Protein AF-A0A0N5BTP4-F1 (afdb_monomer_lite)

InterPro domains:
  IPR001750 NADH:quinone oxidoreductase/Mrp antiporter, transmembrane domain [PF00361] (1-131)
  IPR003918 NADH:ubiquinone oxidoreductase [PR01437] (40-59)
  IPR003918 NADH:ubiquinone oxidoreductase [PR01437] (92-118)
  IPR003918 NADH:ubiquinone oxidoreductase [PTHR43507] (2-160)

Organism: Strongyloides papillosus (NCBI:txid174720)

Secondary structure (DSSP, 8-state):
-HHHHHHHHT--BHHHHHHHHHHHHHHHHHHHHTT-SHHHHHHHHHHHHHHHHHHHHHHHHHHHHHHHHSS-BGGGHHHHHTT-HHHHHHHHHHHHHHTT-TT-HHHHHHHHHHHHHHHHHHHHHHHHHHHHHHHHHHHHHHHHHHHHHHHHHHHTT-------STHHHHHHHHHHHHHHT------TTS-HHHHHHHHHHHHHHHHH-

pLDDT: mean 79.5, std 9.25, range [56.81, 93.75]

Sequence (209 aa):
MVLAAFSAIFQRDVKAIAAYSSITHMSFVLCTLLFISMSGKTASVLIIVAHGYTSTLMFYLIGEFYRVARTRMVYYFNRFINSSLFFSIAFAVCILTNCGTPPRLGFIAEFITFRNIEIIRLLLFIIICLLLIIFFIIQAIAFSTLYERHLLGGAQGRIGPTKVTFIAALQAVLDGVKLLKKEQIIPVHASPLLFLLVPGLRFGVIYLE

Foldseek 3Di:
DVVLVVVLVVDFFQVSVLVSLLVVLVVLLVLLVVLVDPLSVVLSVLSVVLCVVLSVLSVVLLVVVCVQQVDRGPVSVVSQVVPDVVSVVSNVVSVCSSVLDPPGSNVVSSVSSVVSVVVVVVVVVVVVVVVVVVVVVLVVVLVVVLVLVCLVCVVVVHDDDPDPDPCVVVVSVVVVVVVVVDDDDDDPPDDPVCVVVVVVVVSVVSVVD

Radius of gyration: 34.39 Å; chains: 1; bounding box: 56×34×101 Å

Structure (mmCIF, N/CA/C/O backbone):
data_AF-A0A0N5BTP4-F1
#
_entry.id   AF-A0A0N5BTP4-F1
#
loop_
_atom_site.group_PDB
_atom_site.id
_atom_site.type_symbol
_atom_site.label_atom_id
_atom_site.label_alt_id
_atom_site.label_comp_id
_atom_site.label_asym_id
_atom_site.label_entity_id
_atom_site.label_seq_id
_atom_site.pdbx_PDB_ins_code
_atom_site.Cartn_x
_atom_site.Cartn_y
_atom_site.Cartn_z
_atom_site.occupancy
_atom_site.B_iso_or_equiv
_atom_site.auth_seq_id
_atom_site.auth_comp_id
_atom_site.auth_asym_id
_atom_site.auth_atom_id
_atom_site.pdbx_PDB_model_num
ATOM 1 N N . MET A 1 1 ? 1.879 3.937 -0.214 1.00 79.94 1 MET A N 1
ATOM 2 C CA . MET A 1 1 ? 1.221 3.327 -1.385 1.00 79.94 1 MET A CA 1
ATOM 3 C C . MET A 1 1 ? 0.358 4.323 -2.149 1.00 79.94 1 MET A C 1
ATOM 5 O O . MET A 1 1 ? 0.776 4.759 -3.209 1.00 79.94 1 MET A O 1
ATOM 9 N N . VAL A 1 2 ? -0.791 4.732 -1.598 1.00 81.69 2 VAL A N 1
ATOM 10 C CA . VAL A 1 2 ? -1.809 5.530 -2.310 1.00 81.69 2 VAL A CA 1
ATOM 11 C C . VAL A 1 2 ? -1.254 6.846 -2.866 1.00 81.69 2 VAL A C 1
ATOM 13 O O . VAL A 1 2 ? -1.388 7.105 -4.056 1.00 81.69 2 VAL A O 1
ATOM 16 N N . LEU A 1 3 ? -0.540 7.628 -2.051 1.00 87.00 3 LEU A N 1
ATOM 17 C CA . LEU A 1 3 ? 0.057 8.893 -2.499 1.00 87.00 3 LEU A CA 1
ATOM 18 C C . LEU A 1 3 ? 1.043 8.707 -3.664 1.00 87.00 3 LEU A C 1
ATOM 20 O O . LEU A 1 3 ? 1.001 9.471 -4.618 1.00 87.00 3 LEU A O 1
ATOM 24 N N . ALA A 1 4 ? 1.892 7.675 -3.601 1.00 81.25 4 ALA A N 1
ATOM 25 C CA . ALA A 1 4 ? 2.871 7.380 -4.648 1.00 81.25 4 ALA A CA 1
ATOM 26 C C . ALA A 1 4 ? 2.202 6.939 -5.961 1.00 81.25 4 ALA A C 1
ATOM 28 O O . ALA A 1 4 ? 2.665 7.301 -7.039 1.00 81.25 4 ALA A O 1
ATOM 29 N N . ALA A 1 5 ? 1.095 6.192 -5.873 1.00 81.81 5 ALA A N 1
ATOM 30 C CA . ALA A 1 5 ? 0.298 5.820 -7.037 1.00 81.81 5 ALA A CA 1
ATOM 31 C C . ALA A 1 5 ? -0.368 7.050 -7.677 1.00 81.81 5 ALA A C 1
ATOM 33 O O . ALA A 1 5 ? -0.298 7.220 -8.891 1.00 81.81 5 ALA A O 1
ATOM 34 N N . PHE A 1 6 ? -0.940 7.952 -6.870 1.00 86.88 6 PHE A N 1
ATOM 35 C CA . PHE A 1 6 ? -1.517 9.201 -7.374 1.00 86.88 6 PHE A CA 1
ATOM 36 C C . PHE A 1 6 ? -0.463 10.132 -7.980 1.00 86.88 6 PHE A C 1
ATOM 38 O O . PHE A 1 6 ? -0.683 10.678 -9.058 1.00 86.88 6 PHE A O 1
ATOM 45 N N . SER A 1 7 ? 0.699 10.294 -7.342 1.00 85.50 7 SER A N 1
ATOM 46 C CA . SER A 1 7 ? 1.771 11.137 -7.880 1.00 85.50 7 SER A CA 1
ATOM 47 C C . SER A 1 7 ? 2.351 10.587 -9.185 1.00 85.50 7 SER A C 1
ATOM 49 O O . SER A 1 7 ? 2.763 11.372 -10.036 1.00 85.50 7 SER A O 1
ATOM 51 N N . ALA A 1 8 ? 2.336 9.263 -9.390 1.00 84.69 8 ALA A N 1
ATOM 52 C CA . ALA A 1 8 ? 2.791 8.645 -10.636 1.00 84.69 8 ALA A CA 1
ATOM 53 C C . ALA A 1 8 ? 1.963 9.082 -11.858 1.00 84.69 8 ALA A C 1
ATOM 55 O O . ALA A 1 8 ? 2.521 9.218 -12.943 1.00 84.69 8 ALA A O 1
ATOM 56 N N . ILE A 1 9 ? 0.661 9.345 -11.684 1.00 87.25 9 ILE A N 1
ATOM 57 C CA . ILE A 1 9 ? -0.248 9.769 -12.766 1.00 87.25 9 ILE A CA 1
ATOM 58 C C . ILE A 1 9 ? 0.143 11.148 -13.309 1.00 87.25 9 ILE A C 1
ATOM 60 O O . ILE A 1 9 ? 0.061 11.397 -14.510 1.00 87.25 9 ILE A O 1
ATOM 64 N N . PHE A 1 10 ? 0.590 12.050 -12.434 1.00 91.69 10 PHE A N 1
ATOM 65 C CA . PHE A 1 10 ? 0.952 13.417 -12.814 1.00 91.69 10 PHE A CA 1
ATOM 66 C C . PHE A 1 10 ? 2.378 13.541 -13.361 1.00 91.69 10 PHE A C 1
ATOM 68 O O . PHE A 1 10 ? 2.775 14.614 -13.828 1.00 91.69 10 PHE A O 1
ATOM 75 N N . GLN A 1 11 ? 3.159 12.463 -13.316 1.00 90.44 11 GLN A N 1
ATOM 76 C CA . GLN A 1 11 ? 4.552 12.496 -13.717 1.00 90.44 11 GLN A CA 1
ATOM 77 C C . GLN A 1 11 ? 4.696 12.444 -15.243 1.00 90.44 11 GLN A C 1
ATOM 79 O O . GLN A 1 11 ? 4.108 11.608 -15.921 1.00 90.44 11 GLN A O 1
ATOM 84 N N . ARG A 1 12 ? 5.525 13.338 -15.795 1.00 91.44 12 ARG A N 1
ATOM 85 C CA . ARG A 1 12 ? 5.768 13.449 -17.249 1.00 91.44 12 ARG A CA 1
ATOM 86 C C . ARG A 1 12 ? 7.040 12.739 -17.715 1.00 91.44 12 ARG A C 1
ATOM 88 O O . ARG A 1 12 ? 7.194 12.478 -18.907 1.00 91.44 12 ARG A O 1
ATOM 95 N N . ASP A 1 13 ? 7.937 12.423 -16.782 1.00 91.62 13 ASP A N 1
ATOM 96 C CA . ASP A 1 13 ? 9.199 11.727 -17.043 1.00 91.62 13 ASP A CA 1
ATOM 97 C C . ASP A 1 13 ? 9.076 10.216 -16.822 1.00 91.62 13 ASP A C 1
ATOM 99 O O . ASP A 1 13 ? 8.729 9.769 -15.727 1.00 91.62 13 ASP A O 1
ATOM 103 N N . VAL A 1 14 ? 9.488 9.416 -17.811 1.00 89.12 14 VAL A N 1
ATOM 104 C CA . VAL A 1 14 ? 9.393 7.943 -17.769 1.00 89.12 14 VAL A CA 1
ATOM 105 C C . VAL A 1 14 ? 10.207 7.347 -16.607 1.00 89.12 14 VAL A C 1
ATOM 107 O O . VAL A 1 14 ? 9.735 6.456 -15.903 1.00 89.12 14 VAL A O 1
ATOM 110 N N . LYS A 1 15 ? 11.414 7.872 -16.338 1.00 90.81 15 LYS A N 1
ATOM 111 C CA . LYS A 1 15 ? 12.259 7.411 -15.216 1.00 90.81 15 LYS A CA 1
ATOM 112 C C . LYS A 1 15 ? 11.593 7.651 -13.859 1.00 90.81 15 LYS A C 1
ATOM 114 O O . LYS A 1 15 ? 11.720 6.830 -12.954 1.00 90.81 15 LYS A O 1
ATOM 119 N N . ALA A 1 16 ? 10.906 8.780 -13.715 1.00 89.75 16 ALA A N 1
ATOM 120 C CA . ALA A 1 16 ? 10.243 9.127 -12.470 1.00 89.75 16 ALA A CA 1
ATOM 121 C C . ALA A 1 16 ? 8.955 8.312 -12.280 1.00 89.75 16 ALA A C 1
ATOM 123 O O . ALA A 1 16 ? 8.724 7.838 -11.174 1.00 89.75 16 ALA A O 1
ATOM 124 N N . ILE A 1 17 ? 8.183 8.040 -13.343 1.00 88.69 17 ILE A N 1
ATOM 125 C CA . ILE A 1 17 ? 7.050 7.095 -13.287 1.00 88.69 17 ILE A CA 1
ATOM 126 C C . ILE A 1 17 ? 7.520 5.727 -12.770 1.00 88.69 17 ILE A C 1
ATOM 128 O O . ILE A 1 17 ? 6.925 5.173 -11.845 1.00 88.69 17 ILE A O 1
ATOM 132 N N . ALA A 1 18 ? 8.634 5.213 -13.303 1.00 87.88 18 ALA A N 1
ATOM 133 C CA . ALA A 1 18 ? 9.217 3.955 -12.840 1.00 87.88 18 ALA A CA 1
ATOM 134 C C . ALA A 1 18 ? 9.631 4.005 -11.356 1.00 87.88 18 ALA A C 1
ATOM 136 O O . ALA A 1 18 ? 9.350 3.063 -10.614 1.00 87.88 18 ALA A O 1
ATOM 137 N N . ALA A 1 19 ? 10.217 5.113 -10.893 1.00 88.44 19 ALA A N 1
ATOM 138 C CA . ALA A 1 19 ? 10.583 5.302 -9.488 1.00 88.44 19 ALA A CA 1
ATOM 139 C C . ALA A 1 19 ? 9.364 5.392 -8.548 1.00 88.44 19 ALA A C 1
ATOM 141 O O . ALA A 1 19 ? 9.371 4.819 -7.462 1.00 88.44 19 ALA A O 1
ATOM 142 N N . TYR A 1 20 ? 8.279 6.056 -8.953 1.00 90.06 20 TYR A N 1
ATOM 143 C CA . TYR A 1 20 ? 7.050 6.056 -8.156 1.00 90.06 20 TYR A CA 1
ATOM 144 C C . TYR A 1 20 ? 6.411 4.665 -8.097 1.00 90.06 20 TYR A C 1
ATOM 146 O O . TYR A 1 20 ? 5.940 4.254 -7.036 1.00 90.06 20 TYR A O 1
ATOM 154 N N . SER A 1 21 ? 6.479 3.895 -9.188 1.00 87.19 21 SER A N 1
ATOM 155 C CA . SER A 1 21 ? 6.012 2.505 -9.190 1.00 87.19 21 SER A CA 1
ATOM 156 C C . SER A 1 21 ? 6.818 1.616 -8.228 1.00 87.19 21 SER A C 1
ATOM 158 O O . SER A 1 21 ? 6.228 0.825 -7.492 1.00 87.19 21 SER A O 1
ATOM 160 N N . SER A 1 22 ? 8.140 1.798 -8.106 1.00 90.56 22 SER A N 1
ATOM 161 C CA . SER A 1 22 ? 8.937 1.032 -7.135 1.00 90.56 22 SER A CA 1
ATOM 162 C C . SER A 1 22 ? 8.602 1.385 -5.688 1.00 90.56 22 SER A C 1
ATOM 164 O O . SER A 1 22 ? 8.508 0.486 -4.851 1.00 90.56 22 SER A O 1
ATOM 166 N N . ILE A 1 23 ? 8.303 2.657 -5.396 1.00 91.44 23 ILE A N 1
ATOM 167 C CA . ILE A 1 23 ? 7.809 3.073 -4.075 1.00 91.44 23 ILE A CA 1
ATOM 168 C C . ILE A 1 23 ? 6.499 2.344 -3.733 1.00 91.44 23 ILE A C 1
ATOM 170 O O . ILE A 1 23 ? 6.315 1.920 -2.588 1.00 91.44 23 ILE A O 1
ATOM 174 N N . THR A 1 24 ? 5.596 2.143 -4.702 1.00 88.62 24 THR A N 1
ATOM 175 C CA . THR A 1 24 ? 4.350 1.398 -4.450 1.00 88.62 24 THR A CA 1
ATOM 176 C C . THR A 1 24 ? 4.611 -0.068 -4.094 1.00 88.62 24 THR A C 1
ATOM 178 O O . THR A 1 24 ? 4.114 -0.520 -3.059 1.00 88.62 24 THR A O 1
ATOM 181 N N . HIS A 1 25 ? 5.464 -0.781 -4.836 1.00 87.69 25 HIS A N 1
ATOM 182 C CA . HIS A 1 25 ? 5.792 -2.180 -4.534 1.00 87.69 25 HIS A CA 1
ATOM 183 C C . HIS A 1 25 ? 6.564 -2.344 -3.219 1.00 87.69 25 HIS A C 1
ATOM 185 O O . HIS A 1 25 ? 6.251 -3.239 -2.438 1.00 87.69 25 HIS A O 1
ATOM 191 N N . MET A 1 26 ? 7.512 -1.457 -2.902 1.00 90.69 26 MET A N 1
ATOM 192 C CA . MET A 1 26 ? 8.194 -1.488 -1.600 1.00 90.69 26 MET A CA 1
ATOM 193 C C . MET A 1 26 ? 7.237 -1.173 -0.444 1.00 90.69 26 MET A C 1
ATOM 195 O O . MET A 1 26 ? 7.359 -1.744 0.639 1.00 90.69 26 MET A O 1
ATOM 199 N N . SER A 1 27 ? 6.225 -0.329 -0.665 1.00 88.62 27 SER A N 1
ATOM 200 C CA . SER A 1 27 ? 5.186 -0.113 0.346 1.00 88.62 27 SER A CA 1
ATOM 201 C C . SER A 1 27 ? 4.292 -1.342 0.562 1.00 88.62 27 SER A C 1
ATOM 203 O O . SER A 1 27 ? 3.877 -1.585 1.695 1.00 88.62 27 SER A O 1
ATOM 205 N N . PHE A 1 28 ? 4.067 -2.163 -0.472 1.00 86.69 28 PHE A N 1
ATOM 206 C CA . PHE A 1 28 ? 3.436 -3.480 -0.325 1.00 86.69 28 PHE A CA 1
ATOM 207 C C . PHE A 1 28 ? 4.306 -4.441 0.498 1.00 86.69 28 PHE A C 1
ATOM 209 O O . PHE A 1 28 ? 3.785 -5.094 1.399 1.00 86.69 28 PHE A O 1
ATOM 216 N N . VAL A 1 29 ? 5.627 -4.472 0.276 1.00 91.00 29 VAL A N 1
ATOM 217 C CA . VAL A 1 29 ? 6.569 -5.254 1.104 1.00 91.00 29 VAL A CA 1
ATOM 218 C C . VAL A 1 29 ? 6.448 -4.866 2.580 1.00 91.00 29 VAL A C 1
ATOM 220 O O . VAL A 1 29 ? 6.285 -5.735 3.438 1.00 91.00 29 VAL A O 1
ATOM 223 N N . LEU A 1 30 ? 6.455 -3.566 2.888 1.00 89.00 30 LEU A N 1
ATOM 224 C CA . LEU A 1 30 ? 6.294 -3.098 4.265 1.00 89.00 30 LEU A CA 1
ATOM 225 C C . LEU A 1 30 ? 4.960 -3.566 4.862 1.00 89.00 30 LEU A C 1
ATOM 227 O O . LEU A 1 30 ? 4.945 -4.102 5.966 1.00 89.00 30 LEU A O 1
ATOM 231 N N . CYS A 1 31 ? 3.860 -3.431 4.114 1.00 83.88 31 CYS A N 1
ATOM 232 C CA . CYS A 1 31 ? 2.548 -3.914 4.542 1.00 83.88 31 CYS A CA 1
ATOM 233 C C . CYS A 1 31 ? 2.580 -5.417 4.862 1.00 83.88 31 CYS A C 1
ATOM 235 O O . CYS A 1 31 ? 2.077 -5.830 5.902 1.00 83.88 31 CYS A O 1
ATOM 237 N N . THR A 1 32 ? 3.245 -6.232 4.036 1.00 85.25 32 THR A N 1
ATOM 238 C CA . THR A 1 32 ? 3.331 -7.683 4.267 1.00 85.25 32 THR A CA 1
ATOM 239 C C . THR A 1 32 ? 4.104 -8.094 5.508 1.00 85.25 32 THR A C 1
ATOM 241 O O . THR A 1 32 ? 3.725 -9.053 6.181 1.00 85.25 32 THR A O 1
ATOM 244 N N . LEU A 1 33 ? 5.182 -7.375 5.819 1.00 85.31 33 LEU A N 1
ATOM 245 C CA . LEU A 1 33 ? 6.012 -7.660 6.985 1.00 85.31 33 LEU A CA 1
ATOM 246 C C . LEU A 1 33 ? 5.266 -7.383 8.298 1.00 85.31 33 LEU A C 1
ATOM 248 O O . LEU A 1 33 ? 5.522 -8.066 9.290 1.00 85.31 33 LEU A O 1
ATOM 252 N N . LEU A 1 34 ? 4.298 -6.459 8.293 1.00 83.50 34 LEU A N 1
ATOM 253 C CA . LEU A 1 34 ? 3.481 -6.138 9.467 1.00 83.50 34 LEU A CA 1
ATOM 254 C C . LEU A 1 34 ? 2.544 -7.278 9.900 1.00 83.50 34 LEU A C 1
ATOM 256 O O . LEU A 1 34 ? 2.146 -7.306 11.059 1.00 83.50 34 LEU A O 1
ATOM 260 N N . PHE A 1 35 ? 2.209 -8.240 9.029 1.00 72.81 35 PHE A N 1
ATOM 261 C CA . PHE A 1 35 ? 1.294 -9.337 9.388 1.00 72.81 35 PHE A CA 1
ATOM 262 C C . PHE A 1 35 ? 1.904 -10.380 10.342 1.00 72.81 35 PHE A C 1
ATOM 264 O O . PHE A 1 35 ? 1.164 -11.224 10.838 1.00 72.81 35 PHE A O 1
ATOM 271 N N . ILE A 1 36 ? 3.227 -10.362 10.583 1.00 74.06 36 ILE A N 1
ATOM 272 C CA . ILE A 1 36 ? 3.979 -11.280 11.479 1.00 74.06 36 ILE A CA 1
ATOM 273 C C . ILE A 1 36 ? 3.632 -12.777 11.254 1.00 74.06 36 ILE A C 1
ATOM 275 O O . ILE A 1 36 ? 3.894 -13.644 12.080 1.00 74.06 36 ILE A O 1
ATOM 279 N N . SER A 1 37 ? 3.089 -13.137 10.092 1.00 82.19 37 SER A N 1
ATOM 280 C CA . SER A 1 37 ? 2.707 -14.504 9.741 1.00 82.19 37 SER A CA 1
ATOM 281 C C . SER A 1 37 ? 3.729 -15.123 8.788 1.00 82.19 37 SER A C 1
ATOM 283 O O . SER A 1 37 ? 4.402 -14.423 8.025 1.00 82.19 37 SER A O 1
ATOM 285 N N . MET A 1 38 ? 3.846 -16.456 8.792 1.00 85.44 38 MET A N 1
ATOM 286 C CA . MET A 1 38 ? 4.710 -17.158 7.830 1.00 85.44 38 MET A CA 1
ATOM 287 C C . MET A 1 38 ? 4.261 -16.905 6.380 1.00 85.44 38 MET A C 1
ATOM 289 O O . MET A 1 38 ? 5.093 -16.739 5.487 1.00 85.44 38 MET A O 1
ATOM 293 N N . SER A 1 39 ? 2.949 -16.779 6.147 1.00 87.31 39 SER A N 1
ATOM 294 C CA . SER A 1 39 ? 2.387 -16.376 4.852 1.00 87.31 39 SER A CA 1
ATOM 295 C C . SER A 1 39 ? 2.770 -14.939 4.470 1.00 87.31 39 SER A C 1
ATOM 297 O O . SER A 1 39 ? 3.098 -14.674 3.319 1.00 87.31 39 SER A O 1
ATOM 299 N N . GLY A 1 40 ? 2.774 -13.999 5.419 1.00 88.31 40 GLY A N 1
ATOM 300 C CA . GLY A 1 40 ? 3.194 -12.616 5.177 1.00 88.31 40 GLY A CA 1
ATOM 301 C C . GLY A 1 40 ? 4.681 -12.507 4.836 1.00 88.31 40 GLY A C 1
ATOM 302 O O . GLY A 1 40 ? 5.051 -11.828 3.880 1.00 88.31 40 GLY A O 1
ATOM 303 N N . LYS A 1 41 ? 5.540 -13.242 5.556 1.00 88.94 41 LYS A N 1
ATOM 304 C CA . LYS A 1 41 ? 6.990 -13.281 5.290 1.00 88.94 41 LYS A CA 1
ATOM 305 C C . LYS A 1 41 ? 7.314 -13.887 3.922 1.00 88.94 41 LYS A C 1
ATOM 307 O O . LYS A 1 41 ? 8.147 -13.343 3.204 1.00 88.94 41 LYS A O 1
ATOM 312 N N . THR A 1 42 ? 6.639 -14.970 3.535 1.00 90.88 42 THR A N 1
ATOM 313 C CA . THR A 1 42 ? 6.815 -15.574 2.200 1.00 90.88 42 THR A CA 1
ATOM 314 C C . THR A 1 42 ? 6.345 -14.639 1.083 1.00 90.88 42 THR A C 1
ATOM 316 O O . THR A 1 42 ? 7.054 -14.487 0.089 1.00 90.88 42 THR A O 1
ATOM 319 N N . ALA A 1 43 ? 5.225 -13.931 1.269 1.00 91.38 43 ALA A N 1
ATOM 320 C CA . ALA A 1 43 ? 4.773 -12.903 0.329 1.00 91.38 43 ALA A CA 1
ATOM 321 C C . ALA A 1 43 ? 5.779 -11.746 0.195 1.00 91.38 43 ALA A C 1
ATOM 323 O O . ALA A 1 43 ? 6.098 -11.343 -0.919 1.00 91.38 43 ALA A O 1
ATOM 324 N N . SER A 1 44 ? 6.338 -11.260 1.307 1.00 92.44 44 SER A N 1
ATOM 325 C CA . SER A 1 44 ? 7.369 -10.212 1.306 1.00 92.44 44 SER A CA 1
ATOM 326 C C . SER A 1 44 ? 8.579 -10.592 0.445 1.00 92.44 44 SER A C 1
ATOM 328 O O . SER A 1 44 ? 8.970 -9.843 -0.453 1.00 92.44 44 SER A O 1
ATOM 330 N N . VAL A 1 45 ? 9.121 -11.799 0.650 1.00 92.81 45 VAL A N 1
ATOM 331 C CA . VAL A 1 45 ? 10.261 -12.307 -0.130 1.00 92.81 45 VAL A CA 1
ATOM 332 C C . VAL A 1 45 ? 9.910 -12.407 -1.616 1.00 92.81 45 VAL A C 1
ATOM 334 O O . VAL A 1 45 ? 10.686 -11.956 -2.458 1.00 92.81 45 VAL A O 1
ATOM 337 N N . LEU A 1 46 ? 8.726 -12.928 -1.951 1.00 92.50 46 LEU A N 1
ATOM 338 C CA . LEU A 1 46 ? 8.268 -13.022 -3.339 1.00 92.50 46 LEU A CA 1
ATOM 339 C C . LEU A 1 46 ? 8.154 -11.643 -4.012 1.00 92.50 46 LEU A C 1
ATOM 341 O O . LEU A 1 46 ? 8.573 -11.506 -5.161 1.00 92.50 46 LEU A O 1
ATOM 345 N N . ILE A 1 47 ? 7.649 -10.615 -3.316 1.00 91.75 47 ILE A N 1
ATOM 346 C CA . ILE A 1 47 ? 7.553 -9.247 -3.862 1.00 91.75 47 ILE A CA 1
ATOM 347 C C . ILE A 1 47 ? 8.945 -8.655 -4.089 1.00 91.75 47 ILE A C 1
ATOM 349 O O . ILE A 1 47 ? 9.170 -8.063 -5.142 1.00 91.75 47 ILE A O 1
ATOM 353 N N . ILE A 1 48 ? 9.885 -8.824 -3.151 1.00 93.75 48 ILE A N 1
ATOM 354 C CA . ILE A 1 48 ? 11.257 -8.304 -3.285 1.00 93.75 48 ILE A CA 1
ATOM 355 C C . ILE A 1 48 ? 11.949 -8.926 -4.501 1.00 93.75 48 ILE A C 1
ATOM 357 O O . ILE A 1 48 ? 12.482 -8.202 -5.342 1.00 93.75 48 ILE A O 1
ATOM 361 N N . VAL A 1 49 ? 11.894 -10.255 -4.630 1.00 93.31 49 VAL A N 1
ATOM 362 C CA . VAL A 1 49 ? 12.501 -10.975 -5.759 1.00 93.31 49 VAL A CA 1
ATOM 363 C C . VAL A 1 49 ? 11.845 -10.553 -7.073 1.00 93.31 49 VAL A C 1
ATOM 365 O O . VAL A 1 49 ? 12.531 -10.154 -8.014 1.00 93.31 49 VAL A O 1
ATOM 368 N N . ALA A 1 50 ? 10.511 -10.567 -7.135 1.00 90.94 50 ALA A N 1
ATOM 369 C CA . ALA A 1 50 ? 9.780 -10.199 -8.340 1.00 90.94 50 ALA A CA 1
ATOM 370 C C . ALA A 1 50 ? 10.034 -8.738 -8.749 1.00 90.94 50 ALA A C 1
ATOM 372 O O . ALA A 1 50 ? 10.161 -8.448 -9.938 1.00 90.94 50 ALA A O 1
ATOM 373 N N . HIS A 1 51 ? 10.117 -7.817 -7.786 1.00 91.75 51 HIS A N 1
ATOM 374 C CA . HIS A 1 51 ? 10.407 -6.410 -8.045 1.00 91.75 51 HIS A CA 1
ATOM 375 C C . HIS A 1 51 ? 11.852 -6.184 -8.500 1.00 91.75 51 HIS A C 1
ATOM 377 O O . HIS A 1 51 ? 12.083 -5.362 -9.386 1.00 91.75 51 HIS A O 1
ATOM 383 N N . GLY A 1 52 ? 12.824 -6.918 -7.952 1.00 92.31 52 GLY A N 1
ATOM 384 C CA . GLY A 1 52 ? 14.223 -6.841 -8.382 1.00 92.31 52 GLY A CA 1
ATOM 385 C C . GLY A 1 52 ? 14.388 -7.142 -9.875 1.00 92.31 52 GLY A C 1
ATOM 386 O O . GLY A 1 52 ? 15.018 -6.371 -10.601 1.00 92.31 52 GLY A O 1
ATOM 387 N N . TYR A 1 53 ? 13.737 -8.198 -10.369 1.00 90.00 53 TYR A N 1
ATOM 388 C CA . TYR A 1 53 ? 13.763 -8.538 -11.796 1.00 90.00 53 TYR A CA 1
ATOM 389 C C . TYR A 1 53 ? 13.014 -7.528 -12.676 1.00 90.00 53 TYR A C 1
ATOM 391 O O . TYR A 1 53 ? 13.515 -7.137 -13.728 1.00 90.00 53 TYR A O 1
ATOM 399 N N . THR A 1 54 ? 11.826 -7.068 -12.273 1.00 89.75 54 THR A N 1
ATOM 400 C CA . THR A 1 54 ? 11.059 -6.129 -13.111 1.00 89.75 54 THR A CA 1
ATOM 401 C C . THR A 1 54 ? 11.645 -4.721 -13.116 1.00 89.75 54 THR A C 1
ATOM 403 O O . THR A 1 54 ? 11.626 -4.062 -14.150 1.00 89.75 54 THR A O 1
ATOM 406 N N . SER A 1 55 ? 12.196 -4.250 -11.994 1.00 90.88 55 SER A N 1
ATOM 407 C CA . SER A 1 55 ? 12.806 -2.915 -11.907 1.00 90.88 55 SER A CA 1
ATOM 408 C C . SER A 1 55 ? 14.084 -2.812 -12.738 1.00 90.88 55 SER A C 1
ATOM 410 O O . SER A 1 55 ? 14.253 -1.837 -13.470 1.00 90.88 55 SER A O 1
ATOM 412 N N . THR A 1 56 ? 14.952 -3.826 -12.693 1.00 92.12 56 THR A N 1
ATOM 413 C CA . THR A 1 56 ? 16.168 -3.874 -13.521 1.00 92.12 56 THR A CA 1
ATOM 414 C C . THR A 1 56 ? 15.834 -3.865 -15.013 1.00 92.12 56 THR A C 1
ATOM 416 O O . THR A 1 56 ? 16.396 -3.058 -15.756 1.00 92.12 56 THR A O 1
ATOM 419 N N . LEU A 1 57 ? 14.854 -4.670 -15.440 1.00 91.12 57 LEU A N 1
ATOM 420 C CA . LEU A 1 57 ? 14.384 -4.687 -16.827 1.00 91.12 57 LEU A CA 1
ATOM 421 C C . LEU A 1 57 ? 13.755 -3.346 -17.250 1.00 91.12 57 LEU A C 1
ATOM 423 O O . LEU A 1 57 ? 14.060 -2.841 -18.330 1.00 91.12 57 LEU A O 1
ATOM 427 N N . MET A 1 58 ? 12.934 -2.733 -16.389 1.00 87.62 58 MET A N 1
ATOM 428 C CA . MET A 1 58 ? 12.342 -1.413 -16.641 1.00 87.62 58 MET A CA 1
ATOM 429 C C . MET A 1 58 ? 13.413 -0.345 -16.855 1.00 87.62 58 MET A C 1
ATOM 431 O O . MET A 1 58 ? 13.360 0.392 -17.837 1.00 87.62 58 MET A O 1
ATOM 435 N N . PHE A 1 59 ? 14.405 -0.248 -15.964 1.00 92.00 59 PHE A N 1
ATOM 436 C CA . PHE A 1 59 ? 15.451 0.769 -16.091 1.00 92.00 59 PHE A CA 1
ATOM 437 C C . PHE A 1 59 ? 16.340 0.550 -17.318 1.00 92.00 59 PHE A C 1
ATOM 439 O O . PHE A 1 59 ? 16.736 1.535 -17.945 1.00 92.00 59 PHE A O 1
ATOM 446 N N . TYR A 1 60 ? 16.596 -0.704 -17.703 1.00 92.56 60 TYR A N 1
ATOM 447 C CA . TYR A 1 60 ? 17.271 -1.022 -18.961 1.00 92.56 60 TYR A CA 1
ATOM 448 C C . TYR A 1 60 ? 16.475 -0.510 -20.173 1.00 92.56 60 TYR A C 1
ATOM 450 O O . TYR A 1 60 ? 17.005 0.235 -20.998 1.00 92.56 60 TYR A O 1
ATOM 458 N N . LEU A 1 61 ? 15.178 -0.822 -20.245 1.00 90.31 61 LEU A N 1
ATOM 459 C CA . LEU A 1 61 ? 14.324 -0.402 -21.358 1.00 90.31 61 LEU A CA 1
ATOM 460 C C . LEU A 1 61 ? 14.110 1.119 -21.414 1.00 90.31 61 LEU A C 1
ATOM 462 O O . LEU A 1 61 ? 14.007 1.689 -22.497 1.00 90.31 61 LEU A O 1
ATOM 466 N N . ILE A 1 62 ? 14.098 1.800 -20.265 1.00 91.31 62 ILE A N 1
ATOM 467 C CA . ILE A 1 62 ? 14.088 3.270 -20.195 1.00 91.31 62 ILE A CA 1
ATOM 468 C C . ILE A 1 62 ? 15.394 3.859 -20.756 1.00 91.31 62 ILE A C 1
ATOM 470 O O . ILE A 1 62 ? 15.379 4.938 -21.353 1.00 91.31 62 ILE A O 1
ATOM 474 N N . GLY A 1 63 ? 16.519 3.157 -20.601 1.00 91.50 63 GLY A N 1
ATOM 475 C CA . GLY A 1 63 ? 17.791 3.508 -21.235 1.00 91.50 63 GLY A CA 1
ATOM 476 C C . GLY A 1 63 ? 17.719 3.430 -22.762 1.00 91.50 63 GLY A C 1
ATOM 477 O O . GLY A 1 63 ? 18.076 4.393 -23.445 1.00 91.50 63 GLY A O 1
ATOM 478 N N . GLU A 1 64 ? 17.176 2.336 -23.299 1.00 88.81 64 GLU A N 1
ATOM 479 C CA . GLU A 1 64 ? 16.952 2.185 -24.745 1.00 88.81 64 GLU A CA 1
ATOM 480 C C . GLU A 1 64 ? 15.948 3.214 -25.287 1.00 88.81 64 GLU A C 1
ATOM 482 O O . GLU A 1 64 ? 16.176 3.810 -26.343 1.00 88.81 64 GLU A O 1
ATOM 487 N N . PHE A 1 65 ? 14.889 3.516 -24.527 1.00 89.25 65 PHE A N 1
ATOM 488 C CA . PHE A 1 65 ? 13.966 4.610 -24.834 1.00 89.25 65 PHE A CA 1
ATOM 489 C C . PHE A 1 65 ? 14.704 5.944 -24.990 1.00 89.25 65 PHE A C 1
ATOM 491 O O . PHE A 1 65 ? 14.517 6.644 -25.986 1.00 89.25 65 PHE A O 1
ATOM 498 N N . TYR A 1 66 ? 15.594 6.280 -24.053 1.00 91.62 66 TYR A N 1
ATOM 499 C CA . TYR A 1 66 ? 16.371 7.516 -24.115 1.00 91.62 66 TYR A CA 1
ATOM 500 C C . TYR A 1 66 ? 17.330 7.553 -25.314 1.00 91.62 66 TYR A C 1
ATOM 502 O O . TYR A 1 66 ? 17.490 8.603 -25.941 1.00 91.62 66 TYR A O 1
ATOM 510 N N . ARG A 1 67 ? 17.934 6.414 -25.681 1.00 90.94 67 ARG A N 1
ATOM 511 C CA . ARG A 1 67 ? 18.819 6.310 -26.852 1.00 90.94 67 ARG A CA 1
ATOM 512 C C . ARG A 1 67 ? 18.081 6.635 -28.155 1.00 90.94 67 ARG A C 1
ATOM 514 O O . ARG A 1 67 ? 18.632 7.347 -28.994 1.00 90.94 67 ARG A O 1
ATOM 521 N N . VAL A 1 68 ? 16.844 6.154 -28.300 1.00 87.94 68 VAL A N 1
ATOM 522 C CA . VAL A 1 68 ? 16.013 6.352 -29.502 1.00 87.94 68 VAL A CA 1
ATOM 523 C C . VAL A 1 68 ? 15.327 7.721 -29.515 1.00 87.94 68 VAL A C 1
ATOM 525 O O . VAL A 1 68 ? 15.389 8.436 -30.515 1.00 87.94 68 VAL A O 1
ATOM 528 N N . ALA A 1 69 ? 14.668 8.108 -28.421 1.00 86.31 69 ALA A N 1
ATOM 529 C CA . ALA A 1 69 ? 13.853 9.321 -28.357 1.00 86.31 69 ALA A CA 1
ATOM 530 C C . ALA A 1 69 ? 14.660 10.592 -28.038 1.00 86.31 69 ALA A C 1
ATOM 532 O O . ALA A 1 69 ? 14.127 11.693 -28.185 1.00 86.31 69 ALA A O 1
ATOM 533 N N . ARG A 1 70 ? 15.913 10.457 -27.566 1.00 90.00 70 ARG A N 1
ATOM 534 C CA . ARG A 1 70 ? 16.789 11.544 -27.066 1.00 90.00 70 ARG A CA 1
ATOM 535 C C . ARG A 1 70 ? 16.163 12.413 -25.966 1.00 90.00 70 ARG A C 1
ATOM 537 O O . ARG A 1 70 ? 16.691 13.465 -25.623 1.00 90.00 70 ARG A O 1
ATOM 544 N N . THR A 1 71 ? 15.046 11.976 -25.394 1.00 89.81 71 THR A N 1
ATOM 545 C CA . THR A 1 71 ? 14.289 12.676 -24.356 1.00 89.81 71 THR A CA 1
ATOM 546 C C . THR A 1 71 ? 13.747 11.661 -23.353 1.00 89.81 71 THR A C 1
ATOM 548 O O . THR A 1 71 ? 13.683 10.467 -23.634 1.00 89.81 71 THR A O 1
ATOM 551 N N . ARG A 1 72 ? 13.392 12.126 -22.150 1.00 87.25 72 ARG A N 1
ATOM 552 C CA . ARG A 1 72 ? 12.818 11.294 -21.073 1.00 87.25 72 ARG A CA 1
ATOM 553 C C . ARG A 1 72 ? 11.304 11.476 -20.915 1.00 87.25 72 ARG A C 1
ATOM 555 O O . ARG A 1 72 ? 10.712 10.870 -20.026 1.00 87.25 72 ARG A O 1
ATOM 562 N N . MET A 1 73 ? 10.702 12.303 -21.768 1.00 89.56 73 MET A N 1
ATOM 563 C CA . MET A 1 73 ? 9.305 12.713 -21.670 1.00 89.56 73 MET A CA 1
ATOM 564 C C . MET A 1 73 ? 8.389 11.672 -22.311 1.00 89.56 73 MET A C 1
ATOM 566 O O . MET A 1 73 ? 8.620 11.255 -23.447 1.00 89.56 73 MET A O 1
ATOM 570 N N . VAL A 1 74 ? 7.307 11.316 -21.617 1.00 85.69 74 VAL A N 1
ATOM 571 C CA . VAL A 1 74 ? 6.311 10.331 -22.082 1.00 85.69 74 VAL A CA 1
ATOM 572 C C . VAL A 1 74 ? 5.658 10.751 -23.407 1.00 85.69 74 VAL A C 1
ATOM 574 O O . VAL A 1 74 ? 5.269 9.902 -24.195 1.00 85.69 74 VAL A O 1
ATOM 577 N N . TYR A 1 75 ? 5.594 12.044 -23.734 1.00 88.19 75 TYR A N 1
ATOM 578 C CA . TYR A 1 75 ? 4.991 12.520 -24.990 1.00 88.19 75 TYR A CA 1
ATOM 579 C C . TYR A 1 75 ? 5.644 11.946 -26.261 1.00 88.19 75 TYR A C 1
ATOM 581 O O . TYR A 1 75 ? 4.982 11.808 -27.285 1.00 88.19 75 TYR A O 1
ATOM 589 N N . TYR A 1 76 ? 6.926 11.568 -26.202 1.00 86.56 76 TYR A N 1
ATOM 590 C CA . TYR A 1 76 ? 7.659 11.014 -27.347 1.00 86.56 76 TYR A CA 1
ATOM 591 C C . TYR A 1 76 ? 7.591 9.481 -27.435 1.00 86.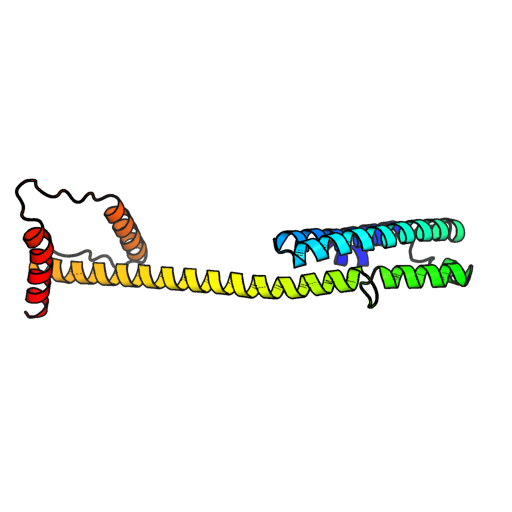56 76 TYR A C 1
ATOM 593 O O . TYR A 1 76 ? 8.355 8.867 -28.182 1.00 86.56 76 TYR A O 1
ATOM 601 N N . PHE A 1 77 ? 6.662 8.851 -26.708 1.00 82.19 77 PHE A N 1
ATOM 602 C CA . PHE A 1 77 ? 6.546 7.395 -26.633 1.00 82.19 77 PHE A CA 1
ATOM 603 C C . PHE A 1 77 ? 6.259 6.724 -27.987 1.00 82.19 77 PHE A C 1
ATOM 605 O O . PHE A 1 77 ? 6.834 5.679 -28.294 1.00 82.19 77 PHE A O 1
ATOM 612 N N . ASN A 1 78 ? 5.485 7.378 -28.861 1.00 78.25 78 ASN A N 1
ATOM 613 C CA . ASN A 1 78 ? 5.185 6.873 -30.209 1.00 78.25 78 ASN A CA 1
ATOM 614 C C . ASN A 1 78 ? 6.443 6.631 -31.056 1.00 78.25 78 ASN A C 1
ATOM 616 O O . ASN A 1 78 ? 6.495 5.693 -31.849 1.00 78.25 78 ASN A O 1
ATOM 620 N N . ARG A 1 79 ? 7.491 7.443 -30.872 1.00 80.06 79 ARG A N 1
ATOM 621 C CA . ARG A 1 79 ? 8.746 7.295 -31.620 1.00 80.06 79 ARG A CA 1
ATOM 622 C C . ARG A 1 79 ? 9.522 6.044 -31.206 1.00 80.06 79 ARG A C 1
ATOM 624 O O . ARG A 1 79 ? 10.227 5.468 -32.026 1.00 80.06 79 ARG A O 1
ATOM 631 N N . PHE A 1 80 ? 9.380 5.621 -29.952 1.00 80.44 80 PHE A N 1
ATOM 632 C CA . PHE A 1 80 ? 9.993 4.400 -29.440 1.00 80.44 80 PHE A CA 1
ATOM 633 C C . PHE A 1 80 ? 9.248 3.152 -29.908 1.00 80.44 80 PHE A C 1
ATOM 635 O O . PHE A 1 80 ? 9.888 2.244 -30.435 1.00 80.44 80 PHE A O 1
ATOM 642 N N . ILE A 1 81 ? 7.913 3.144 -29.814 1.00 81.75 81 ILE A N 1
ATOM 643 C CA . ILE A 1 81 ? 7.071 2.052 -30.332 1.00 81.75 81 ILE A CA 1
ATOM 644 C C . ILE A 1 81 ? 7.374 1.789 -31.817 1.00 81.75 81 ILE A C 1
ATOM 646 O O . ILE A 1 81 ? 7.572 0.646 -32.218 1.00 81.75 81 ILE A O 1
ATOM 650 N N . ASN A 1 82 ? 7.503 2.850 -32.620 1.00 81.75 82 ASN A N 1
ATOM 651 C CA . ASN A 1 82 ? 7.736 2.737 -34.064 1.00 81.75 82 ASN A CA 1
ATOM 652 C C . ASN A 1 82 ? 9.191 2.418 -34.455 1.00 81.75 82 ASN A C 1
ATOM 654 O O . ASN A 1 82 ? 9.468 2.216 -35.634 1.00 81.75 82 ASN A O 1
ATOM 658 N N . SER A 1 83 ? 10.134 2.401 -33.507 1.00 83.50 83 SER A N 1
ATOM 659 C CA . SER A 1 83 ? 11.557 2.187 -33.812 1.00 83.50 83 SER A CA 1
ATOM 660 C C . SER A 1 83 ? 11.895 0.726 -34.101 1.00 83.50 83 SER A C 1
ATOM 662 O O . SER A 1 83 ? 12.678 0.433 -35.001 1.00 83.50 83 SER A O 1
ATOM 664 N N . SER A 1 84 ? 1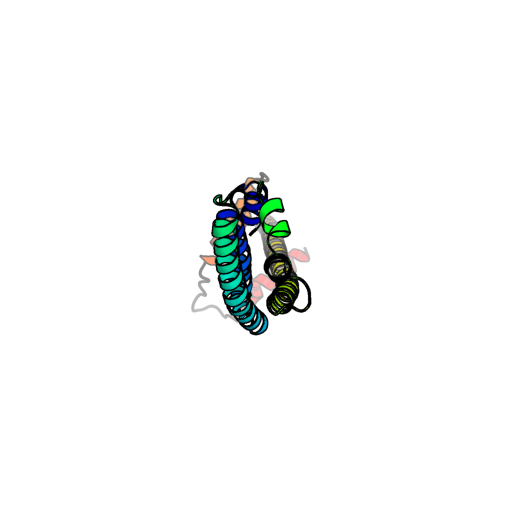1.310 -0.199 -33.341 1.00 84.75 84 SER A N 1
ATOM 665 C CA . SER A 1 84 ? 11.428 -1.633 -33.580 1.00 84.75 84 SER A CA 1
ATOM 666 C C . SER A 1 84 ? 10.330 -2.388 -32.837 1.00 84.75 84 SER A C 1
ATOM 668 O O . SER A 1 84 ? 9.973 -2.053 -31.703 1.00 84.75 84 SER A O 1
ATOM 670 N N . LEU A 1 85 ? 9.849 -3.465 -33.456 1.00 82.56 85 LEU A N 1
ATOM 671 C CA . LEU A 1 85 ? 8.820 -4.321 -32.877 1.00 82.56 85 LEU A CA 1
ATOM 672 C C . LEU A 1 85 ? 9.304 -5.013 -31.590 1.00 82.56 85 LEU A C 1
ATOM 674 O O . LEU A 1 85 ? 8.570 -5.067 -30.606 1.00 82.56 85 LEU A O 1
ATOM 678 N N . PHE A 1 86 ? 10.554 -5.487 -31.567 1.00 87.06 86 PHE A N 1
ATOM 679 C CA . PHE A 1 86 ? 11.117 -6.203 -30.418 1.00 87.06 86 PHE A CA 1
ATOM 680 C C . PHE A 1 86 ? 11.182 -5.339 -29.154 1.00 87.06 86 PHE A C 1
ATOM 682 O O . PHE A 1 86 ? 10.705 -5.770 -28.105 1.00 87.06 86 PHE A O 1
ATOM 689 N N . PHE A 1 87 ? 11.710 -4.111 -29.241 1.00 83.75 87 PHE A N 1
ATOM 690 C CA . PHE A 1 87 ? 11.774 -3.224 -28.074 1.00 83.75 87 PHE A CA 1
ATOM 691 C C . PHE A 1 87 ? 10.382 -2.777 -27.614 1.00 83.75 87 PHE A C 1
ATOM 693 O O . PHE A 1 87 ? 10.147 -2.678 -26.410 1.00 83.75 87 PHE A O 1
ATOM 700 N N . SER A 1 88 ? 9.438 -2.580 -28.542 1.00 80.06 88 SER A N 1
ATOM 701 C CA . SER A 1 88 ? 8.053 -2.246 -28.196 1.00 80.06 88 SER A CA 1
ATOM 702 C C . SER A 1 88 ? 7.355 -3.381 -27.438 1.00 80.06 88 SER A C 1
ATOM 704 O O . SER A 1 88 ? 6.726 -3.135 -26.409 1.00 80.06 88 SER A O 1
ATOM 706 N N . ILE A 1 89 ? 7.485 -4.629 -27.905 1.00 85.62 89 ILE A N 1
ATOM 707 C CA . ILE A 1 89 ? 6.905 -5.798 -27.225 1.00 85.62 89 ILE A CA 1
ATOM 708 C C . ILE A 1 89 ? 7.570 -6.003 -25.862 1.00 85.62 89 ILE A C 1
ATOM 710 O O . ILE A 1 89 ? 6.870 -6.182 -24.868 1.00 85.62 89 ILE A O 1
ATOM 714 N N . ALA A 1 90 ? 8.903 -5.925 -25.787 1.00 87.44 90 ALA A N 1
ATOM 715 C CA . ALA A 1 90 ? 9.628 -6.061 -24.525 1.00 87.44 90 ALA A CA 1
ATOM 716 C C . ALA A 1 90 ? 9.183 -5.010 -23.495 1.00 87.44 90 ALA A C 1
ATOM 718 O O . ALA A 1 90 ? 8.991 -5.335 -22.324 1.00 87.44 90 ALA A O 1
ATOM 719 N N . PHE A 1 91 ? 8.946 -3.770 -23.931 1.00 84.12 91 PHE A N 1
ATOM 720 C CA . PHE A 1 91 ? 8.426 -2.708 -23.074 1.00 84.12 91 PHE A CA 1
ATOM 721 C C . PHE A 1 91 ? 6.982 -2.938 -22.632 1.00 84.12 91 PHE A C 1
ATOM 723 O O . PHE A 1 91 ? 6.677 -2.765 -21.452 1.00 84.12 91 PHE A O 1
ATOM 730 N N . ALA A 1 92 ? 6.109 -3.393 -23.532 1.00 82.44 92 ALA A N 1
ATOM 731 C CA . ALA A 1 92 ? 4.733 -3.742 -23.190 1.00 82.44 92 ALA A CA 1
ATOM 732 C C . ALA A 1 92 ? 4.675 -4.884 -22.160 1.00 82.44 92 ALA A C 1
ATOM 734 O O . ALA A 1 92 ? 3.990 -4.767 -21.144 1.00 82.44 92 ALA A O 1
ATOM 735 N N . VAL A 1 93 ? 5.452 -5.953 -22.371 1.00 85.19 93 VAL A N 1
ATOM 736 C CA . VAL A 1 93 ? 5.579 -7.065 -21.416 1.00 85.19 93 VAL A CA 1
ATOM 737 C C . VAL A 1 93 ? 6.141 -6.566 -20.088 1.00 85.19 93 VAL A C 1
ATOM 739 O O . VAL A 1 93 ? 5.627 -6.930 -19.035 1.00 85.19 93 VAL A O 1
ATOM 742 N N . CYS A 1 94 ? 7.143 -5.688 -20.107 1.00 86.00 94 CYS A N 1
ATOM 743 C CA . CYS A 1 94 ? 7.710 -5.135 -18.885 1.00 86.00 94 CYS A CA 1
ATOM 744 C C . CYS A 1 94 ? 6.667 -4.341 -18.077 1.00 86.00 94 CYS A C 1
ATOM 746 O O . CYS A 1 94 ? 6.529 -4.573 -16.875 1.00 86.00 94 CYS A O 1
ATOM 748 N N . ILE A 1 95 ? 5.854 -3.494 -18.723 1.00 81.50 95 ILE A N 1
ATOM 749 C CA . ILE A 1 95 ? 4.735 -2.799 -18.064 1.00 81.50 95 ILE A CA 1
ATOM 750 C C . ILE A 1 95 ? 3.720 -3.787 -17.491 1.00 81.50 95 ILE A C 1
ATOM 752 O O . ILE A 1 95 ? 3.340 -3.641 -16.330 1.00 81.50 95 ILE A O 1
ATOM 756 N N . LEU A 1 96 ? 3.314 -4.801 -18.259 1.00 82.69 96 LEU A N 1
ATOM 757 C CA . LEU A 1 96 ? 2.376 -5.831 -17.798 1.00 82.69 96 LEU A CA 1
ATOM 758 C C . LEU A 1 96 ? 2.919 -6.552 -16.560 1.00 82.69 96 LEU A C 1
ATOM 760 O O . LEU A 1 96 ? 2.239 -6.648 -15.541 1.00 82.69 96 LEU A O 1
ATOM 764 N N . THR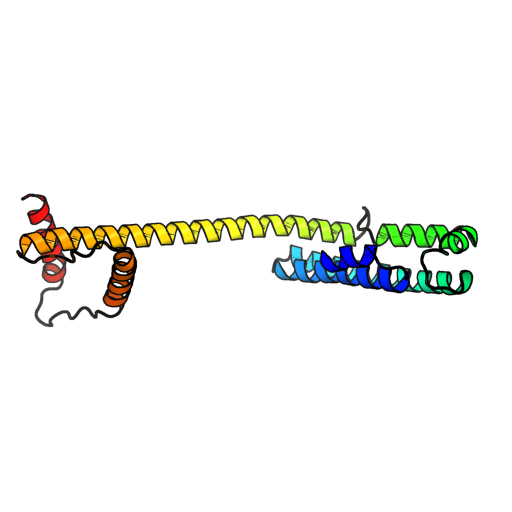 A 1 97 ? 4.193 -6.950 -16.590 1.00 82.19 97 THR A N 1
ATOM 765 C CA . THR A 1 97 ? 4.849 -7.544 -15.421 1.00 82.19 97 THR A CA 1
ATOM 766 C C . THR A 1 97 ? 4.978 -6.559 -14.254 1.00 82.19 97 THR A C 1
ATOM 768 O O . THR A 1 97 ? 4.996 -6.978 -13.108 1.00 82.19 97 THR A O 1
ATOM 771 N N . ASN A 1 98 ? 5.022 -5.248 -14.464 1.00 82.25 98 ASN A N 1
ATOM 772 C CA . ASN A 1 98 ? 4.991 -4.313 -13.339 1.00 82.25 98 ASN A CA 1
ATOM 773 C C . ASN A 1 98 ? 3.570 -4.162 -12.759 1.00 82.25 98 ASN A C 1
ATOM 775 O O . ASN A 1 98 ? 3.407 -3.954 -11.564 1.00 82.25 98 ASN A O 1
ATOM 779 N N . CYS A 1 99 ? 2.529 -4.331 -13.579 1.00 75.19 99 CYS A N 1
ATOM 780 C CA . CYS A 1 99 ? 1.130 -4.053 -13.236 1.00 75.19 99 CYS A CA 1
ATOM 781 C C . CYS A 1 99 ? 0.401 -5.198 -12.497 1.00 75.19 99 CYS A C 1
ATOM 783 O O . CYS A 1 99 ? -0.821 -5.286 -12.539 1.00 75.19 99 CYS A O 1
ATOM 785 N N . GLY A 1 100 ? 1.129 -6.097 -11.826 1.00 70.81 100 GLY A N 1
ATOM 786 C CA . GLY A 1 100 ? 0.513 -7.152 -11.008 1.00 70.81 100 GLY A CA 1
ATOM 787 C C . GLY A 1 100 ? -0.386 -8.119 -11.792 1.00 70.81 100 GLY A C 1
ATOM 788 O O . GLY A 1 100 ? -1.272 -8.731 -11.211 1.00 70.81 100 GLY A O 1
ATOM 789 N N . THR A 1 101 ? -0.201 -8.282 -13.105 1.00 76.12 101 THR A N 1
ATOM 790 C CA . THR A 1 101 ? -1.050 -9.182 -13.899 1.00 76.12 101 THR A CA 1
ATOM 791 C C . THR A 1 101 ? -0.740 -10.661 -13.607 1.00 76.12 101 THR A C 1
ATOM 793 O O . THR A 1 101 ? 0.442 -11.025 -13.501 1.00 76.12 101 THR A O 1
ATOM 796 N N . PRO A 1 102 ? -1.744 -11.560 -13.552 1.00 77.62 102 PRO A N 1
ATOM 797 C CA . PRO A 1 102 ? -1.483 -13.001 -13.621 1.00 77.62 102 PRO A CA 1
ATOM 798 C C . PRO A 1 102 ? -0.808 -13.303 -14.973 1.00 77.62 102 PRO A C 1
ATOM 800 O O . PRO A 1 102 ? -1.251 -12.735 -15.974 1.00 77.62 102 PRO A O 1
ATOM 803 N N . PRO A 1 103 ? 0.264 -14.123 -15.069 1.00 80.19 103 PRO A N 1
ATOM 804 C CA . PRO A 1 103 ? 0.820 -15.116 -14.132 1.00 80.19 103 PRO A CA 1
ATOM 805 C C . PRO A 1 103 ? 2.127 -14.707 -13.394 1.00 80.19 103 PRO A C 1
ATOM 807 O O . PRO A 1 103 ? 3.024 -15.529 -13.203 1.00 80.19 103 PRO A O 1
ATOM 810 N N . ARG A 1 104 ? 2.307 -13.444 -12.983 1.00 80.94 104 ARG A N 1
ATOM 811 C CA . ARG A 1 104 ? 3.567 -13.006 -12.342 1.00 80.94 104 ARG A CA 1
ATOM 812 C C . ARG A 1 104 ? 3.722 -13.465 -10.882 1.00 80.94 104 ARG A C 1
ATOM 814 O O . ARG A 1 104 ? 2.773 -13.427 -10.108 1.00 80.94 104 ARG A O 1
ATOM 821 N N . LEU A 1 105 ? 4.964 -13.712 -10.449 1.00 84.00 105 LEU A N 1
ATOM 822 C CA . LEU A 1 105 ? 5.333 -13.914 -9.033 1.00 84.00 105 LEU A CA 1
ATOM 823 C C . LEU A 1 105 ? 4.813 -12.815 -8.088 1.00 84.00 105 LEU A C 1
ATOM 825 O O . LEU A 1 105 ? 4.318 -13.116 -7.005 1.00 84.00 105 LEU A O 1
ATOM 829 N N . GLY A 1 106 ? 4.886 -11.544 -8.498 1.00 84.19 106 GLY A N 1
ATOM 830 C CA . GLY A 1 106 ? 4.384 -10.439 -7.680 1.00 84.19 106 GLY A CA 1
ATOM 831 C C . GLY A 1 106 ? 2.867 -10.461 -7.485 1.00 84.19 106 GLY A C 1
ATOM 832 O O . GLY A 1 106 ? 2.413 -10.092 -6.412 1.00 84.19 106 GLY A O 1
ATOM 833 N N 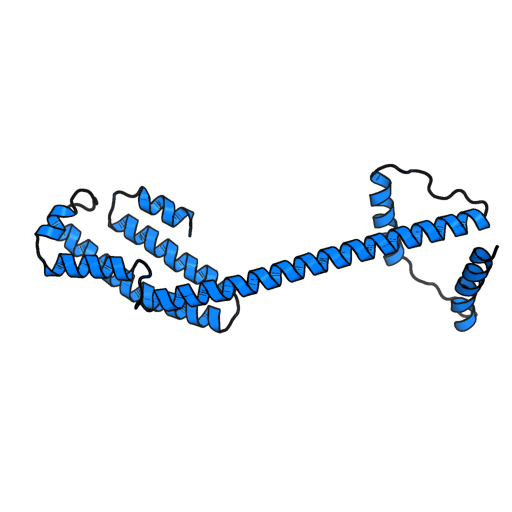. PHE A 1 107 ? 2.102 -10.971 -8.457 1.00 85.69 107 PHE A N 1
ATOM 834 C CA . PHE A 1 107 ? 0.651 -11.134 -8.317 1.00 85.69 107 PHE A CA 1
ATOM 835 C C . PHE A 1 107 ? 0.304 -12.184 -7.255 1.00 85.69 107 PHE A C 1
ATOM 837 O O . PHE A 1 107 ? -0.539 -11.942 -6.396 1.00 85.69 107 PHE A O 1
ATOM 844 N N . ILE A 1 108 ? 0.996 -13.332 -7.268 1.00 86.81 108 ILE A N 1
ATOM 845 C CA . ILE A 1 108 ? 0.817 -14.383 -6.250 1.00 86.81 108 ILE A CA 1
ATOM 846 C C . ILE A 1 108 ? 1.074 -13.805 -4.857 1.00 86.81 108 ILE A C 1
ATOM 848 O O . ILE A 1 108 ? 0.324 -14.061 -3.916 1.00 86.81 108 ILE A O 1
ATOM 852 N N . ALA A 1 109 ? 2.122 -12.995 -4.734 1.00 87.62 109 ALA A N 1
ATOM 853 C CA . ALA A 1 109 ? 2.472 -12.382 -3.474 1.00 87.62 109 ALA A CA 1
ATOM 854 C C . ALA A 1 109 ? 1.429 -11.352 -3.019 1.00 87.62 109 ALA A C 1
ATOM 856 O O . ALA A 1 109 ? 0.952 -11.477 -1.896 1.00 87.62 109 ALA A O 1
ATOM 857 N N . GLU A 1 110 ? 1.020 -10.422 -3.893 1.00 84.19 110 GLU A N 1
ATOM 858 C CA . GLU A 1 110 ? -0.068 -9.450 -3.669 1.00 84.19 110 GLU A CA 1
ATOM 859 C C . GLU A 1 110 ? -1.370 -10.149 -3.227 1.00 84.19 110 GLU A C 1
ATOM 861 O O . GLU A 1 110 ? -2.009 -9.739 -2.258 1.00 84.19 110 GLU A O 1
ATOM 866 N N . PHE A 1 111 ? -1.724 -11.287 -3.831 1.00 85.19 111 PHE A N 1
ATOM 867 C CA . PHE A 1 111 ? -2.890 -12.073 -3.420 1.00 85.19 111 PHE A CA 1
ATOM 868 C C . PHE A 1 111 ? -2.767 -12.634 -1.990 1.00 85.19 111 PHE A C 1
ATOM 870 O O . PHE A 1 111 ? -3.713 -12.557 -1.199 1.00 85.19 111 PHE A O 1
ATOM 877 N N . ILE A 1 112 ? -1.590 -13.149 -1.612 1.00 85.38 112 ILE A N 1
ATOM 878 C CA . ILE A 1 112 ? -1.326 -13.610 -0.239 1.00 85.38 112 ILE A CA 1
ATOM 879 C C . ILE A 1 112 ? -1.437 -12.441 0.754 1.00 85.38 112 ILE A C 1
ATOM 881 O O . ILE A 1 112 ? -1.947 -12.630 1.862 1.00 85.38 112 ILE A O 1
ATOM 885 N N . THR A 1 113 ? -1.021 -11.226 0.372 1.00 82.38 113 THR A N 1
ATOM 886 C CA . THR A 1 113 ? -1.158 -10.039 1.236 1.00 82.38 113 THR A CA 1
ATOM 887 C C . THR A 1 113 ? -2.618 -9.715 1.505 1.00 82.38 1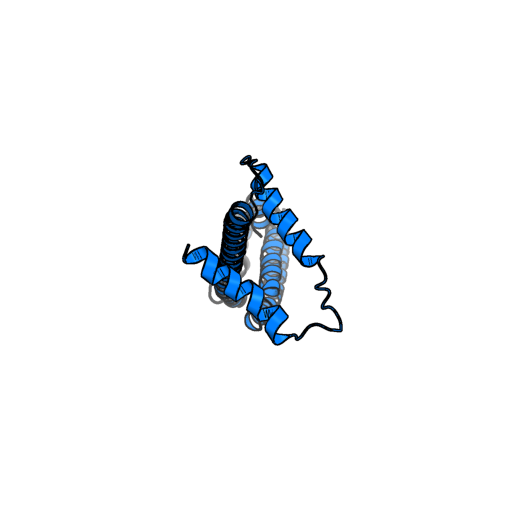13 THR A C 1
ATOM 889 O O . THR A 1 113 ? -2.991 -9.511 2.658 1.00 82.38 113 THR A O 1
ATOM 892 N N . PHE A 1 114 ? -3.461 -9.730 0.465 1.00 80.81 114 PHE A N 1
ATOM 893 C CA . PHE A 1 114 ? -4.895 -9.468 0.604 1.00 80.81 114 PHE A CA 1
ATOM 894 C C . PHE A 1 114 ? -5.592 -10.486 1.507 1.00 80.81 114 PHE A C 1
ATOM 896 O O . PHE A 1 114 ? -6.375 -10.098 2.372 1.00 80.81 114 PHE A O 1
ATOM 903 N N . ARG A 1 115 ? -5.241 -11.772 1.398 1.00 77.44 115 ARG A N 1
ATOM 904 C CA . ARG A 1 115 ? -5.756 -12.803 2.311 1.00 77.44 115 ARG A CA 1
ATOM 905 C C . ARG A 1 115 ? -5.392 -12.525 3.775 1.00 77.44 115 ARG A C 1
ATOM 907 O O . ARG A 1 115 ? -6.213 -12.749 4.660 1.00 77.44 115 ARG A O 1
ATOM 914 N N . ASN A 1 116 ? -4.175 -12.057 4.048 1.00 75.50 116 ASN A N 1
ATOM 915 C CA . ASN A 1 116 ? -3.735 -11.784 5.420 1.00 75.50 116 ASN A CA 1
ATOM 916 C C . ASN A 1 116 ? -4.397 -10.527 6.025 1.00 75.50 116 ASN A C 1
ATOM 918 O O . ASN A 1 116 ? -4.587 -10.474 7.240 1.00 75.50 116 ASN A O 1
ATOM 922 N N . ILE A 1 117 ? -4.803 -9.548 5.202 1.00 71.50 117 ILE A N 1
ATOM 923 C CA . ILE A 1 117 ? -5.540 -8.348 5.651 1.00 71.50 117 ILE A CA 1
ATOM 924 C C . ILE A 1 117 ? -6.881 -8.718 6.299 1.00 71.50 117 ILE A C 1
ATOM 926 O O . ILE A 1 117 ? -7.230 -8.166 7.343 1.00 71.50 117 ILE A O 1
ATOM 930 N N . GLU A 1 118 ? -7.610 -9.680 5.732 1.00 67.12 118 GLU A N 1
ATOM 931 C CA . GLU A 1 118 ? -8.888 -10.166 6.277 1.00 67.12 118 GLU A CA 1
ATOM 932 C C . GLU A 1 118 ? -8.743 -10.724 7.705 1.00 67.12 118 GLU A C 1
ATOM 934 O O . GLU A 1 118 ? -9.592 -10.484 8.565 1.00 67.12 118 GLU A O 1
ATOM 939 N N . ILE A 1 119 ? -7.620 -11.390 7.996 1.00 64.44 119 ILE A N 1
ATOM 940 C CA . ILE A 1 119 ? -7.321 -11.927 9.331 1.00 64.44 119 ILE A CA 1
ATOM 941 C C . ILE A 1 119 ? -7.105 -10.786 10.336 1.00 64.44 119 ILE A C 1
ATOM 943 O O . ILE A 1 119 ? -7.624 -10.845 11.450 1.00 64.44 119 ILE A O 1
ATOM 947 N N . ILE A 1 120 ? -6.398 -9.717 9.945 1.00 64.62 120 ILE A N 1
ATOM 948 C CA . ILE A 1 120 ? -6.229 -8.538 10.809 1.00 64.62 120 ILE A CA 1
ATOM 949 C C . ILE A 1 120 ? -7.561 -7.836 11.047 1.00 64.62 120 ILE A C 1
ATOM 951 O O . ILE A 1 120 ? -7.822 -7.450 12.182 1.00 64.62 120 ILE A O 1
ATOM 955 N N . ARG A 1 121 ? -8.425 -7.697 10.033 1.00 68.75 121 ARG A N 1
ATOM 956 C CA . ARG A 1 121 ? -9.751 -7.082 10.215 1.00 68.75 121 ARG A CA 1
ATOM 957 C C . ARG A 1 121 ? -10.561 -7.819 11.281 1.00 68.75 121 ARG A C 1
ATOM 959 O O . ARG A 1 121 ? -11.145 -7.173 12.148 1.00 68.75 121 ARG A O 1
ATOM 966 N N . LEU A 1 122 ? -10.554 -9.152 11.242 1.00 69.19 122 LEU A N 1
ATOM 967 C CA . LEU A 1 122 ? -11.216 -9.986 12.245 1.00 69.19 122 LEU A CA 1
ATOM 968 C C . LEU A 1 122 ? -10.616 -9.768 13.642 1.00 69.19 122 LEU A C 1
ATOM 970 O O . LEU A 1 122 ? -11.347 -9.578 14.609 1.00 69.19 122 LEU A O 1
ATOM 974 N N . LEU A 1 123 ? -9.287 -9.751 13.747 1.00 68.12 123 LEU A N 1
ATOM 975 C CA . LEU A 1 123 ? -8.584 -9.604 15.021 1.00 68.12 123 LEU A CA 1
ATOM 976 C C . LEU A 1 123 ? -8.815 -8.217 15.647 1.00 68.12 123 LEU A C 1
ATOM 978 O O . LEU A 1 123 ? -9.059 -8.108 16.846 1.00 68.12 123 LEU A O 1
ATOM 982 N N . LEU A 1 124 ? -8.826 -7.165 14.828 1.00 72.44 124 LEU A N 1
ATOM 983 C CA . LEU A 1 124 ? -9.103 -5.789 15.246 1.00 72.44 124 LEU A CA 1
ATOM 984 C C . LEU A 1 124 ? -10.564 -5.629 15.699 1.00 72.44 124 LEU A C 1
ATOM 986 O O . LEU A 1 124 ? -10.823 -5.013 16.731 1.00 72.44 124 LEU A O 1
ATOM 990 N N . PHE A 1 125 ? -11.507 -6.255 14.988 1.00 73.25 125 PHE A N 1
ATOM 991 C CA . PHE A 1 125 ? -12.913 -6.317 15.394 1.00 73.25 125 PHE A CA 1
ATOM 992 C C . PHE A 1 125 ? -13.088 -7.024 16.748 1.00 73.25 125 PHE A C 1
ATOM 994 O O . PHE A 1 125 ? -13.747 -6.488 17.636 1.00 73.25 125 PHE A O 1
ATOM 1001 N N . ILE A 1 126 ? -12.432 -8.173 16.949 1.00 76.19 126 ILE A N 1
ATOM 1002 C CA . ILE A 1 126 ? -12.472 -8.914 18.220 1.00 76.19 126 ILE A CA 1
ATOM 1003 C C . ILE A 1 126 ? -11.925 -8.063 19.375 1.00 76.19 126 ILE A C 1
ATOM 1005 O O . ILE A 1 126 ? -12.552 -8.011 20.432 1.00 76.19 126 ILE A O 1
ATOM 1009 N N . ILE A 1 127 ? -10.800 -7.364 19.181 1.00 78.88 127 ILE A N 1
ATOM 1010 C CA . ILE A 1 127 ? -10.216 -6.485 20.209 1.00 78.88 127 ILE A CA 1
ATOM 1011 C C . ILE A 1 127 ? -11.191 -5.365 20.593 1.00 78.88 127 ILE A C 1
ATOM 1013 O O . ILE A 1 127 ? -11.381 -5.101 21.780 1.00 78.88 127 ILE A O 1
ATOM 1017 N N . ILE A 1 128 ? -11.841 -4.732 19.613 1.00 80.44 128 ILE A N 1
ATOM 1018 C CA . ILE A 1 128 ? -12.832 -3.676 19.863 1.00 80.44 128 ILE A CA 1
ATOM 1019 C C . ILE A 1 128 ? -14.027 -4.225 20.654 1.00 80.44 128 ILE A C 1
ATOM 1021 O O . ILE A 1 128 ? -14.448 -3.605 21.631 1.00 80.44 128 ILE A O 1
ATOM 1025 N N . CYS A 1 129 ? -14.546 -5.401 20.288 1.00 76.00 129 CYS A N 1
ATOM 1026 C CA . CYS A 1 129 ? -15.621 -6.055 21.034 1.00 76.00 129 CYS A CA 1
ATOM 1027 C C . CYS A 1 129 ? -15.215 -6.359 22.485 1.00 76.00 129 CYS A C 1
ATOM 1029 O O . CYS A 1 129 ? -15.998 -6.113 23.399 1.00 76.00 129 CYS A O 1
ATOM 1031 N N . LEU A 1 130 ? -13.989 -6.838 22.714 1.00 80.50 130 LEU A N 1
ATOM 1032 C CA . LEU A 1 130 ? -13.463 -7.126 24.053 1.00 80.50 130 LEU A CA 1
ATOM 1033 C C . LEU A 1 130 ? -13.357 -5.859 24.914 1.00 80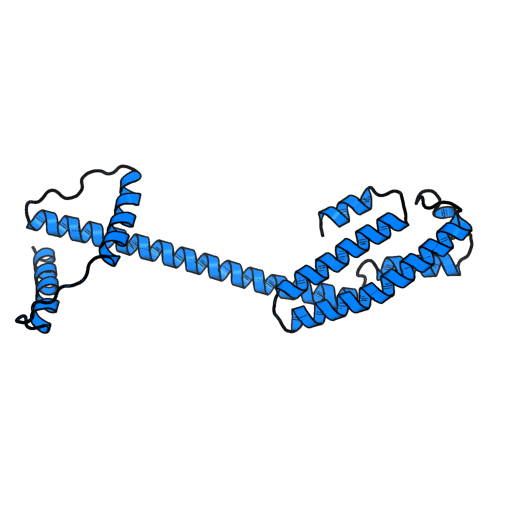.50 130 LEU A C 1
ATOM 1035 O O . LEU A 1 130 ? -13.782 -5.862 26.068 1.00 80.50 130 LEU A O 1
ATOM 1039 N N . LEU A 1 131 ? -12.852 -4.761 24.345 1.00 81.38 131 LEU A N 1
ATOM 1040 C CA . LEU A 1 131 ? -12.777 -3.465 25.027 1.00 81.38 131 LEU A CA 1
ATOM 1041 C C . LEU A 1 131 ? -14.165 -2.924 25.389 1.00 81.38 131 LEU A C 1
ATOM 1043 O O . LEU A 1 131 ? -14.354 -2.426 26.498 1.00 81.38 131 LEU A O 1
ATOM 1047 N N . LEU A 1 132 ? -15.144 -3.063 24.490 1.00 79.81 132 LEU A N 1
ATOM 1048 C CA . LEU A 1 132 ? -16.533 -2.684 24.759 1.00 79.81 132 LEU A CA 1
ATOM 1049 C C . LEU A 1 132 ? -17.138 -3.517 25.892 1.00 79.81 132 LEU A C 1
ATOM 1051 O O . LEU A 1 132 ? -17.758 -2.956 26.792 1.00 79.81 132 LEU A O 1
ATOM 1055 N N . ILE A 1 133 ? -16.921 -4.835 25.894 1.00 83.25 133 ILE A N 1
ATOM 1056 C CA . ILE A 1 133 ? -17.388 -5.719 26.971 1.00 83.25 133 ILE A CA 1
ATOM 1057 C C . ILE A 1 133 ? -16.791 -5.286 28.316 1.00 83.25 133 ILE A C 1
ATOM 1059 O O . ILE A 1 133 ? -17.528 -5.117 29.286 1.00 83.25 133 ILE A O 1
ATOM 1063 N N . ILE A 1 134 ? -15.478 -5.043 28.374 1.00 79.19 134 ILE A N 1
ATOM 1064 C CA . ILE A 1 134 ? -14.799 -4.587 29.596 1.00 79.19 134 ILE A CA 1
ATOM 1065 C C . ILE A 1 134 ? -15.373 -3.245 30.072 1.00 79.19 134 ILE A C 1
ATOM 1067 O O . ILE A 1 134 ? -15.644 -3.082 31.262 1.00 79.19 134 ILE A O 1
ATOM 1071 N N . PHE A 1 135 ? -15.607 -2.303 29.157 1.00 78.56 135 PHE A N 1
ATOM 1072 C CA . PHE A 1 135 ? -16.204 -1.007 29.475 1.00 78.56 135 PHE A CA 1
ATOM 1073 C C . PHE A 1 135 ? -17.593 -1.153 30.117 1.00 78.56 135 PHE A C 1
ATOM 1075 O O . PHE A 1 135 ? -17.836 -0.589 31.187 1.00 78.56 135 PHE A O 1
ATOM 1082 N N . PHE A 1 136 ? -18.478 -1.962 29.525 1.00 75.12 136 PHE A N 1
ATOM 1083 C CA . PHE A 1 136 ? -19.816 -2.193 30.075 1.00 75.12 136 PHE A CA 1
ATOM 1084 C C . PHE A 1 136 ? -19.787 -2.923 31.425 1.00 75.12 136 PHE A C 1
ATOM 1086 O O . PHE A 1 136 ? -20.579 -2.588 32.304 1.00 75.12 136 PHE A O 1
ATOM 1093 N N . ILE A 1 137 ? -18.858 -3.863 31.631 1.00 77.88 137 ILE A N 1
ATOM 1094 C CA . ILE A 1 137 ? -18.683 -4.545 32.924 1.00 77.88 137 ILE A CA 1
ATOM 1095 C C . ILE A 1 137 ? -18.267 -3.549 34.012 1.00 77.88 137 ILE A C 1
ATOM 1097 O O . ILE A 1 137 ? -18.870 -3.524 35.084 1.00 77.88 137 ILE A O 1
ATOM 1101 N N . ILE A 1 138 ? -17.274 -2.694 33.745 1.00 75.75 138 ILE A N 1
ATOM 1102 C CA . ILE A 1 138 ? -16.812 -1.687 34.714 1.00 75.75 138 ILE A CA 1
ATOM 1103 C C . ILE A 1 138 ? -17.944 -0.712 35.052 1.00 75.75 138 ILE A C 1
ATOM 1105 O O . ILE A 1 138 ? -18.141 -0.379 36.219 1.00 75.75 138 ILE A O 1
ATOM 1109 N N . GLN A 1 139 ? -18.721 -0.292 34.052 1.00 71.12 139 GLN A N 1
ATOM 1110 C CA . GLN A 1 139 ? -19.878 0.572 34.258 1.00 71.12 139 GLN A CA 1
ATOM 1111 C C . GLN A 1 139 ? -20.957 -0.112 35.112 1.00 71.12 139 GLN A C 1
ATOM 1113 O O . GLN A 1 139 ? -21.464 0.503 36.049 1.00 71.12 139 GLN A O 1
ATOM 1118 N N . ALA A 1 140 ? -21.270 -1.386 34.854 1.00 69.56 140 ALA A N 1
ATOM 1119 C CA . ALA A 1 140 ? -22.230 -2.151 35.649 1.00 69.56 140 ALA A CA 1
ATOM 1120 C C . ALA A 1 140 ? -21.794 -2.274 37.119 1.00 69.56 140 ALA A C 1
ATOM 1122 O O . ALA A 1 140 ? -22.595 -2.013 38.015 1.00 69.56 140 ALA A O 1
ATOM 1123 N N . ILE A 1 141 ? -20.516 -2.581 37.368 1.00 75.38 141 ILE A N 1
ATOM 1124 C CA . ILE A 1 141 ? -19.944 -2.653 38.723 1.00 75.38 141 ILE A CA 1
ATOM 1125 C C . ILE A 1 141 ? -19.970 -1.274 39.406 1.00 75.38 141 ILE A C 1
ATOM 1127 O O . ILE A 1 141 ? -20.275 -1.152 40.594 1.00 75.38 141 ILE A O 1
ATOM 1131 N N . ALA A 1 142 ? -19.676 -0.199 38.673 1.00 70.31 142 ALA A N 1
ATOM 1132 C CA . ALA A 1 142 ? -19.737 1.158 39.212 1.00 70.31 142 ALA A CA 1
ATOM 1133 C C . ALA A 1 142 ? -21.165 1.541 39.646 1.00 70.31 142 ALA A C 1
ATOM 1135 O O . ALA A 1 142 ? -21.354 2.108 40.722 1.00 70.31 142 ALA A O 1
ATOM 1136 N N . PHE A 1 143 ? -22.185 1.191 38.859 1.00 69.88 143 PHE A N 1
ATOM 1137 C CA . PHE A 1 143 ? -23.577 1.443 39.238 1.00 69.88 143 PHE A CA 1
ATOM 1138 C C . PHE A 1 143 ? -24.057 0.543 40.377 1.00 69.88 143 PHE A C 1
ATOM 1140 O O . PHE A 1 143 ? -24.736 1.038 41.278 1.00 69.88 143 PHE A O 1
ATOM 1147 N N . SER A 1 144 ? -23.681 -0.740 40.393 1.00 62.03 144 SER A N 1
ATOM 1148 C CA . SER A 1 144 ? -24.062 -1.648 41.480 1.00 62.03 144 SER A CA 1
ATOM 1149 C C . SER A 1 144 ? -23.464 -1.205 42.819 1.00 62.03 144 SER A C 1
ATOM 1151 O O . SER A 1 144 ? -24.163 -1.184 43.829 1.00 62.03 144 SER A O 1
ATOM 1153 N N . THR A 1 145 ? -22.204 -0.759 42.825 1.00 69.50 145 THR A N 1
ATOM 1154 C CA . THR A 1 145 ? -21.540 -0.236 44.032 1.00 69.50 145 THR A CA 1
ATOM 1155 C C . THR A 1 145 ? -22.124 1.099 44.502 1.00 69.50 145 THR A C 1
ATOM 1157 O O . THR A 1 145 ? -22.218 1.338 45.708 1.00 69.50 145 THR A O 1
ATOM 1160 N N . LEU A 1 146 ? -22.553 1.978 43.589 1.00 70.62 146 LEU A N 1
ATOM 1161 C CA . LEU A 1 146 ? -23.286 3.195 43.956 1.00 70.62 146 LEU A CA 1
ATOM 1162 C C . LEU A 1 146 ? -24.647 2.873 44.583 1.00 70.62 146 LEU A C 1
ATOM 1164 O O . LEU A 1 146 ? -24.996 3.471 45.601 1.00 70.62 146 LEU A O 1
ATOM 1168 N N . TYR A 1 147 ? -25.385 1.923 44.007 1.00 66.50 147 TYR A N 1
ATOM 1169 C CA . TYR A 1 147 ? -26.675 1.474 44.529 1.00 66.50 147 TYR A CA 1
ATOM 1170 C C . TYR A 1 147 ? -26.542 0.880 45.938 1.00 66.50 147 TYR A C 1
ATOM 1172 O O . TYR A 1 147 ? -27.242 1.302 46.858 1.00 66.50 147 TYR A O 1
ATOM 1180 N N . GLU A 1 148 ? -25.567 -0.007 46.140 1.00 66.75 148 GLU A N 1
ATOM 1181 C CA . GLU A 1 148 ? -25.220 -0.562 47.450 1.00 66.75 148 GLU A CA 1
ATOM 1182 C C . GLU A 1 148 ? -24.932 0.539 48.486 1.00 66.75 148 GLU A C 1
ATOM 1184 O O . GLU A 1 148 ? -25.465 0.522 49.597 1.00 66.75 148 GLU A O 1
ATOM 1189 N N . ARG A 1 149 ? -24.137 1.554 48.125 1.00 67.00 149 ARG A N 1
ATOM 1190 C CA . ARG A 1 149 ? -23.835 2.679 49.026 1.00 67.00 149 ARG A CA 1
ATOM 1191 C C . ARG A 1 149 ? -25.051 3.547 49.333 1.00 67.00 149 ARG A C 1
ATOM 1193 O O . ARG A 1 149 ? -25.099 4.133 50.413 1.00 67.00 149 ARG A O 1
ATOM 1200 N N . HIS A 1 150 ? -26.007 3.653 48.412 1.00 67.12 150 HIS A N 1
ATOM 1201 C CA . HIS A 1 150 ? -27.252 4.375 48.654 1.00 67.12 150 HIS A CA 1
ATOM 1202 C C . HIS A 1 150 ? -28.123 3.642 49.685 1.00 67.12 150 HIS A C 1
ATOM 1204 O O . HIS A 1 150 ? -28.565 4.268 50.648 1.00 67.12 150 HIS A O 1
ATOM 1210 N N . LEU A 1 151 ? -28.269 2.318 49.551 1.00 67.56 151 LEU A N 1
ATOM 1211 C CA . LEU A 1 151 ? -28.968 1.472 50.527 1.00 67.56 151 LEU A CA 1
ATOM 1212 C C . LEU A 1 151 ? -28.312 1.538 51.916 1.00 67.56 151 LEU A C 1
ATOM 1214 O O . LEU A 1 151 ? -28.980 1.801 52.916 1.00 67.56 151 LEU A O 1
ATOM 1218 N N . LEU A 1 152 ? -26.985 1.384 51.980 1.00 68.25 152 LEU A N 1
ATOM 1219 C CA . LEU A 1 152 ? -26.233 1.462 53.238 1.00 68.25 152 LEU A CA 1
ATOM 1220 C C . LEU A 1 152 ? -26.298 2.858 53.882 1.00 68.25 152 LEU A C 1
ATOM 1222 O O . LEU A 1 152 ? -26.336 2.964 55.107 1.00 68.25 152 LEU A O 1
ATOM 1226 N N . GLY A 1 153 ? -26.326 3.924 53.076 1.00 67.69 153 GLY A N 1
ATOM 1227 C CA . GLY A 1 153 ? -26.514 5.297 53.552 1.00 67.69 153 GLY A CA 1
ATOM 1228 C C . GLY A 1 153 ? -27.889 5.513 54.188 1.00 67.69 153 GLY A C 1
ATOM 1229 O O . GLY A 1 153 ? -27.972 6.139 55.245 1.00 67.69 153 GLY A O 1
ATOM 1230 N N . GLY A 1 154 ? -28.938 4.921 53.603 1.00 65.94 154 GLY A N 1
ATOM 1231 C CA . GLY A 1 154 ? -30.289 4.905 54.169 1.00 65.94 154 GLY A CA 1
ATOM 1232 C C . GLY A 1 154 ? -30.336 4.250 55.551 1.00 65.94 154 GLY A C 1
ATOM 1233 O O . GLY A 1 154 ? -30.805 4.868 56.504 1.00 65.94 154 GLY A O 1
ATOM 1234 N N . ALA A 1 155 ? -29.737 3.064 55.698 1.00 66.88 155 ALA A N 1
ATOM 1235 C CA . ALA A 1 155 ? -29.667 2.345 56.977 1.00 66.88 155 ALA A CA 1
ATOM 1236 C C . ALA A 1 155 ? -28.852 3.077 58.067 1.00 66.88 155 ALA A C 1
ATOM 1238 O O . ALA A 1 155 ? -29.022 2.819 59.257 1.00 66.88 155 ALA A O 1
ATOM 1239 N N . GLN A 1 156 ? -27.936 3.968 57.679 1.00 73.62 156 GLN A N 1
ATOM 1240 C CA . GLN A 1 156 ? -27.088 4.740 58.596 1.00 73.62 156 GLN A CA 1
ATOM 1241 C C . GLN A 1 156 ? -27.610 6.160 58.865 1.00 73.62 156 GLN A C 1
ATOM 1243 O O . GLN A 1 156 ? -26.943 6.917 59.570 1.00 73.62 156 GLN A O 1
ATOM 1248 N N . GLY A 1 157 ? -28.749 6.559 58.282 1.00 69.56 157 GLY A N 1
ATOM 1249 C CA . GLY A 1 157 ? -29.252 7.935 58.376 1.00 69.56 157 GLY A CA 1
ATOM 1250 C C . GLY A 1 157 ? -28.289 8.973 57.785 1.00 69.56 157 GLY A C 1
ATOM 1251 O O . GLY A 1 157 ? -28.296 10.136 58.187 1.00 69.56 157 GLY A O 1
ATOM 1252 N N . ARG A 1 158 ? -27.420 8.560 56.852 1.00 71.44 158 ARG A N 1
ATOM 1253 C CA . ARG A 1 158 ? -26.393 9.406 56.242 1.00 71.44 158 ARG A CA 1
ATOM 1254 C C . ARG A 1 158 ? -26.774 9.725 54.802 1.00 71.44 158 ARG A C 1
ATOM 1256 O O . ARG A 1 158 ? -26.975 8.837 53.980 1.00 71.44 158 ARG A O 1
ATOM 1263 N N . ILE A 1 159 ? -26.767 11.012 54.467 1.00 60.59 159 ILE A N 1
ATOM 1264 C CA . ILE A 1 159 ? -27.020 11.487 53.105 1.00 60.59 159 ILE A CA 1
ATOM 1265 C C . ILE A 1 159 ? -25.857 11.036 52.202 1.00 60.59 159 ILE A C 1
ATOM 1267 O O . ILE A 1 159 ? -24.695 11.394 52.425 1.00 60.59 159 ILE A O 1
ATOM 1271 N N . GLY A 1 160 ? -26.169 10.197 51.210 1.00 64.50 160 GLY A N 1
ATOM 1272 C CA . GLY A 1 160 ? -25.231 9.770 50.168 1.00 64.50 160 GLY A CA 1
ATOM 1273 C C . GLY A 1 160 ? -24.828 10.922 49.234 1.00 64.50 160 GLY A C 1
ATOM 1274 O O . GLY A 1 160 ? -25.318 12.040 49.377 1.00 64.50 160 GLY A O 1
ATOM 1275 N N . PRO A 1 161 ? -23.924 10.702 48.267 1.00 61.81 161 PRO A N 1
ATOM 1276 C CA . PRO A 1 161 ? -23.555 11.746 47.311 1.00 61.81 161 PRO A CA 1
ATOM 1277 C C . PRO A 1 161 ? -24.775 12.182 46.474 1.00 61.81 161 PRO A C 1
ATOM 1279 O O . PRO A 1 161 ? -25.349 11.377 45.750 1.00 61.81 161 PRO A O 1
ATOM 1282 N N . THR A 1 162 ? -25.166 13.459 46.563 1.00 63.19 162 THR A N 1
ATOM 1283 C CA . THR A 1 162 ? -26.386 14.018 45.934 1.00 63.19 162 THR A CA 1
ATOM 1284 C C . THR A 1 162 ? -26.134 14.842 44.664 1.00 63.19 162 THR A C 1
ATOM 1286 O O . THR A 1 162 ? -27.066 15.404 44.094 1.00 63.19 162 THR A O 1
ATOM 1289 N N . LYS A 1 163 ? -24.884 14.952 44.194 1.00 56.81 163 LYS A N 1
ATOM 1290 C CA . LYS A 1 163 ? -24.548 15.732 42.989 1.00 56.81 163 LYS A CA 1
ATOM 1291 C C . LYS A 1 163 ? -24.635 14.848 41.740 1.00 56.81 163 LYS A C 1
ATOM 1293 O O . LYS A 1 163 ? -23.851 13.919 41.600 1.00 56.81 163 LYS A O 1
ATOM 1298 N N . VAL A 1 164 ? -25.562 15.173 40.833 1.00 57.16 164 VAL A N 1
ATOM 1299 C CA . VAL A 1 164 ? -25.929 14.371 39.639 1.00 57.16 164 VAL A CA 1
ATOM 1300 C C . VAL A 1 164 ? -25.365 14.950 38.325 1.00 57.16 164 VAL A C 1
ATOM 1302 O O . VAL A 1 164 ? -25.837 14.639 37.237 1.00 57.16 164 VAL A O 1
ATOM 1305 N N . THR A 1 165 ? -24.379 15.851 38.384 1.00 68.88 165 THR A N 1
ATOM 1306 C CA . THR A 1 165 ? -23.818 16.479 37.171 1.00 68.88 165 THR A CA 1
ATOM 1307 C C . THR A 1 165 ? -22.923 15.512 36.388 1.00 68.88 165 THR A C 1
ATOM 1309 O O . THR A 1 165 ? -22.491 14.501 36.923 1.00 68.88 165 THR A O 1
ATOM 1312 N N . PHE A 1 166 ? -22.578 15.817 35.130 1.00 64.69 166 PHE A N 1
ATOM 1313 C CA . PHE A 1 166 ? -21.699 14.979 34.282 1.00 64.69 166 PHE A CA 1
ATOM 1314 C C . PHE A 1 166 ? -20.335 14.650 34.942 1.00 64.69 166 PHE A C 1
ATOM 1316 O O . PHE A 1 166 ? -19.741 13.603 34.702 1.00 64.69 166 PHE A O 1
ATOM 1323 N N . ILE A 1 167 ? -19.876 15.509 35.859 1.00 67.19 167 ILE A N 1
ATOM 1324 C CA . ILE A 1 167 ? -18.682 15.322 36.704 1.00 67.19 167 ILE A CA 1
ATOM 1325 C C . ILE A 1 167 ? -18.852 14.146 37.693 1.00 67.19 167 ILE A C 1
ATOM 1327 O O . ILE A 1 167 ? -17.872 13.538 38.111 1.00 67.19 167 ILE A O 1
ATOM 1331 N N . ALA A 1 168 ? -20.084 13.758 38.027 1.00 61.78 168 ALA A N 1
ATOM 1332 C CA . ALA A 1 168 ? -20.384 12.593 38.858 1.00 61.78 168 ALA A CA 1
ATOM 1333 C C . ALA A 1 168 ? -19.981 11.266 38.191 1.00 61.78 168 ALA A C 1
ATOM 1335 O O . ALA A 1 168 ? -19.629 10.318 38.889 1.00 61.78 168 ALA A O 1
ATOM 1336 N N . ALA A 1 169 ? -19.935 11.193 36.855 1.00 65.25 169 ALA A N 1
ATOM 1337 C CA . ALA A 1 169 ? -19.358 10.031 36.176 1.00 65.25 169 ALA A CA 1
ATOM 1338 C C . ALA A 1 169 ? -17.851 9.904 36.477 1.00 65.25 169 ALA A C 1
ATOM 1340 O O . ALA A 1 169 ? -17.354 8.810 36.743 1.00 65.25 169 ALA A O 1
ATOM 1341 N N . LEU A 1 170 ? -17.132 11.033 36.538 1.00 67.94 170 LEU A N 1
ATOM 1342 C CA . LEU A 1 170 ? -15.724 11.070 36.948 1.00 67.94 170 LEU A CA 1
ATOM 1343 C C . LEU A 1 170 ? -15.554 10.678 38.426 1.00 67.94 170 LEU A C 1
ATOM 1345 O O . LEU A 1 170 ? -14.576 10.024 38.778 1.00 67.94 170 LEU A O 1
ATOM 1349 N N . GLN A 1 171 ? -16.525 11.014 39.282 1.00 72.25 171 GLN A N 1
ATOM 1350 C CA . GLN A 1 171 ? -16.551 10.596 40.688 1.00 72.25 171 GLN A CA 1
ATOM 1351 C C . GLN A 1 171 ? -16.544 9.064 40.828 1.00 72.25 171 GLN A C 1
ATOM 1353 O O . GLN A 1 171 ? -15.799 8.543 41.655 1.00 72.25 171 GLN A O 1
ATOM 1358 N N . ALA A 1 172 ? -17.316 8.340 40.009 1.00 68.56 172 ALA A N 1
ATOM 1359 C CA . ALA A 1 172 ? -17.341 6.876 40.028 1.00 68.56 172 ALA A CA 1
ATOM 1360 C C . ALA A 1 172 ? -15.975 6.271 39.651 1.00 68.56 172 ALA A C 1
ATOM 1362 O O . ALA A 1 172 ? -15.505 5.337 40.302 1.00 68.56 172 ALA A O 1
ATOM 1363 N N . VAL A 1 173 ? -15.291 6.855 38.659 1.00 69.50 173 VAL A N 1
ATOM 1364 C CA . VAL A 1 173 ? -13.925 6.454 38.275 1.00 69.50 173 VAL A CA 1
ATOM 1365 C C . VAL A 1 173 ? -12.931 6.724 39.411 1.00 69.50 173 VAL A C 1
ATOM 1367 O O . VAL A 1 173 ? -12.137 5.850 39.758 1.00 69.50 173 VAL A O 1
ATOM 1370 N N . LEU A 1 174 ? -12.990 7.906 40.032 1.00 75.31 174 LEU A N 1
ATOM 1371 C CA . LEU A 1 174 ? -12.114 8.280 41.150 1.00 75.31 174 LEU A CA 1
ATOM 1372 C C . LEU A 1 174 ? -12.331 7.398 42.387 1.00 75.31 174 LEU A C 1
ATOM 1374 O O . LEU A 1 174 ? -11.366 7.035 43.060 1.00 75.31 174 LEU A O 1
ATOM 1378 N N . ASP A 1 175 ? -13.574 7.007 42.665 1.00 71.00 175 ASP A N 1
ATOM 1379 C CA . ASP A 1 175 ? -13.897 6.059 43.730 1.00 71.00 175 ASP A CA 1
ATOM 1380 C C . ASP A 1 175 ? -13.393 4.640 43.419 1.00 71.00 175 ASP A C 1
ATOM 1382 O O . ASP A 1 175 ? -12.919 3.955 44.330 1.00 71.00 175 ASP A O 1
ATOM 1386 N N . GLY A 1 176 ? -13.414 4.220 42.149 1.00 70.38 176 GLY A N 1
ATOM 1387 C CA . GLY A 1 176 ? -12.760 2.991 41.691 1.00 70.38 176 GLY A CA 1
ATOM 1388 C C . GLY A 1 176 ? -11.246 3.013 41.933 1.00 70.38 176 GLY A C 1
ATOM 1389 O O . GLY A 1 176 ? -10.692 2.090 42.527 1.00 70.38 176 GLY A O 1
ATOM 1390 N N . VAL A 1 177 ? -10.573 4.113 41.580 1.00 73.81 177 VAL A N 1
ATOM 1391 C CA . VAL A 1 177 ? -9.133 4.307 41.852 1.00 73.81 177 VAL A CA 1
ATOM 1392 C C . VAL A 1 177 ? -8.838 4.340 43.357 1.00 73.81 177 VAL A C 1
ATOM 1394 O O . VAL A 1 177 ? -7.809 3.836 43.807 1.00 73.81 177 VAL A O 1
ATOM 1397 N N . LYS A 1 178 ? -9.742 4.904 44.163 1.00 75.38 178 LYS A N 1
ATOM 1398 C CA . LYS A 1 178 ? -9.624 4.930 45.626 1.00 75.38 178 LYS A CA 1
ATOM 1399 C C . LYS A 1 178 ? -9.693 3.531 46.243 1.00 75.38 178 LYS A C 1
ATOM 1401 O O . LYS A 1 178 ? -8.993 3.285 47.222 1.00 75.38 178 LYS A O 1
ATOM 1406 N N . LEU A 1 179 ? -10.499 2.624 45.685 1.00 70.00 179 LEU A N 1
ATOM 1407 C CA . LEU A 1 179 ? -10.575 1.229 46.134 1.00 70.00 179 LEU A CA 1
ATOM 1408 C C . LEU A 1 179 ? -9.254 0.483 45.907 1.00 70.00 179 LEU A C 1
ATOM 1410 O O . LEU A 1 179 ? -8.825 -0.236 46.801 1.00 70.00 179 LEU A O 1
ATOM 1414 N N . LEU A 1 180 ? -8.563 0.728 44.786 1.00 72.81 180 LEU A N 1
ATOM 1415 C CA . LEU A 1 180 ? -7.252 0.119 44.500 1.00 72.81 180 LEU A CA 1
ATOM 1416 C C . LEU A 1 180 ? -6.163 0.513 45.509 1.00 72.81 180 LEU A C 1
ATOM 1418 O O . LEU A 1 180 ? -5.201 -0.222 45.695 1.00 72.81 180 LEU A O 1
ATOM 1422 N N . LYS A 1 181 ? -6.307 1.673 46.161 1.00 73.12 181 LYS A N 1
ATOM 1423 C CA . LYS A 1 181 ? -5.363 2.169 47.175 1.00 73.12 181 LYS A CA 1
ATOM 1424 C C . LYS A 1 181 ? -5.709 1.730 48.598 1.00 73.12 181 LYS A C 1
ATOM 1426 O O . LYS A 1 181 ? -4.985 2.086 49.524 1.00 73.12 181 LYS A O 1
ATOM 1431 N N . LYS A 1 182 ? -6.835 1.045 48.806 1.00 71.25 182 LYS A N 1
ATOM 1432 C CA . LYS A 1 182 ? -7.321 0.731 50.148 1.00 71.25 182 LYS A CA 1
ATOM 1433 C C . LYS A 1 182 ? -6.841 -0.655 50.566 1.00 71.25 182 LYS A C 1
ATOM 1435 O O . LYS A 1 182 ? -7.391 -1.659 50.129 1.00 71.25 182 LYS A O 1
ATOM 1440 N N . GLU A 1 183 ? -5.842 -0.703 51.440 1.00 62.31 183 GLU A N 1
ATOM 1441 C CA . GLU A 1 183 ? -5.443 -1.947 52.098 1.00 62.31 183 GLU A CA 1
ATOM 1442 C C . GLU A 1 183 ? -6.544 -2.424 53.057 1.00 62.31 183 GLU A C 1
ATOM 1444 O O . GLU A 1 183 ? -7.090 -1.650 53.853 1.00 62.31 183 GLU A O 1
ATOM 1449 N N . GLN A 1 184 ? -6.887 -3.711 52.975 1.00 68.19 184 GLN A N 1
ATOM 1450 C CA . GLN A 1 184 ? -7.748 -4.360 53.959 1.00 68.19 184 GLN A CA 1
ATOM 1451 C C . GLN A 1 184 ? -6.915 -4.712 55.191 1.00 68.19 184 GLN A C 1
ATOM 1453 O O . GLN A 1 184 ? -6.174 -5.689 55.203 1.00 68.19 184 GLN A O 1
ATOM 1458 N N . ILE A 1 185 ? -7.055 -3.909 56.243 1.00 69.19 185 ILE A N 1
ATOM 1459 C CA . ILE A 1 185 ? -6.448 -4.192 57.542 1.00 69.19 185 ILE A CA 1
ATOM 1460 C C . ILE A 1 185 ? -7.339 -5.214 58.254 1.00 69.19 185 ILE A C 1
ATOM 1462 O O . ILE A 1 185 ? -8.438 -4.876 58.699 1.00 69.19 185 ILE A O 1
ATOM 1466 N N . ILE A 1 186 ? -6.883 -6.465 58.342 1.00 70.88 186 ILE A N 1
ATOM 1467 C CA . ILE A 1 186 ? -7.561 -7.516 59.109 1.00 70.88 186 ILE A CA 1
ATOM 1468 C C . ILE A 1 186 ? -6.996 -7.481 60.538 1.00 70.88 186 ILE A C 1
ATOM 1470 O O . ILE A 1 186 ? -5.790 -7.667 60.714 1.00 70.88 186 ILE A O 1
ATOM 1474 N N . PRO A 1 187 ? -7.816 -7.219 61.571 1.00 78.19 187 PRO A N 1
ATOM 1475 C CA . PRO A 1 187 ? -7.332 -7.186 62.943 1.00 78.19 187 PRO A CA 1
ATOM 1476 C C . PRO A 1 187 ? -6.885 -8.580 63.398 1.00 78.19 187 PRO A C 1
ATOM 1478 O O . PRO A 1 187 ? -7.580 -9.568 63.175 1.00 78.19 187 PRO A O 1
ATOM 1481 N N . VAL A 1 188 ? -5.747 -8.644 64.093 1.00 75.69 188 VAL A N 1
ATOM 1482 C CA . VAL A 1 188 ? -5.048 -9.888 64.485 1.00 75.69 188 VAL A CA 1
ATOM 1483 C C . VAL A 1 188 ? -5.908 -10.831 65.349 1.00 75.69 188 VAL A C 1
ATOM 1485 O O . VAL A 1 188 ? -5.674 -12.034 65.378 1.00 75.69 188 VAL A O 1
ATOM 1488 N N . HIS A 1 189 ? -6.935 -10.305 66.024 1.00 80.88 189 HIS A N 1
ATOM 1489 C CA . HIS A 1 189 ? -7.828 -11.068 66.906 1.00 80.88 189 HIS A CA 1
ATOM 1490 C C . HIS A 1 189 ? -9.206 -11.384 66.301 1.00 80.88 189 HIS A C 1
ATOM 1492 O O . HIS A 1 189 ? -10.061 -11.928 66.997 1.00 80.88 189 HIS A O 1
ATOM 1498 N N . ALA A 1 190 ? -9.459 -11.041 65.035 1.00 78.62 190 ALA A N 1
ATOM 1499 C CA . ALA A 1 190 ? -10.733 -11.351 64.395 1.00 78.62 190 ALA A CA 1
ATOM 1500 C C . ALA A 1 190 ? -10.738 -12.760 63.795 1.00 78.62 190 ALA A C 1
ATOM 1502 O O . ALA A 1 190 ? -9.790 -13.181 63.133 1.00 78.62 190 ALA A O 1
ATOM 1503 N N . SER A 1 191 ? -11.849 -13.475 63.968 1.00 85.00 191 SER A N 1
ATOM 1504 C CA . SER A 1 191 ? -12.082 -14.721 63.247 1.00 85.00 191 SER A CA 1
ATOM 1505 C C . SER A 1 191 ? -12.353 -14.406 61.764 1.00 85.00 191 SER A C 1
ATOM 1507 O O . SER A 1 191 ? -13.292 -13.668 61.449 1.00 85.00 191 SER A O 1
ATOM 1509 N N . PRO A 1 192 ? -11.561 -14.959 60.824 1.00 75.94 192 PRO A N 1
ATOM 1510 C CA . PRO A 1 192 ? -11.634 -14.588 59.408 1.00 75.94 192 PRO A CA 1
ATOM 1511 C C . PRO A 1 192 ? -12.994 -14.932 58.787 1.00 75.94 192 PRO A C 1
ATOM 1513 O O . PRO A 1 192 ? -13.492 -14.210 57.928 1.00 75.94 192 PRO A O 1
ATOM 1516 N N . LEU A 1 193 ? -13.626 -16.005 59.272 1.00 78.75 193 LEU A N 1
ATOM 1517 C CA . LEU A 1 193 ? -14.916 -16.481 58.781 1.00 78.75 193 LEU A CA 1
ATOM 1518 C C . LEU A 1 193 ? -16.068 -15.527 59.143 1.00 78.75 193 LEU A C 1
ATOM 1520 O O . LEU A 1 193 ? -16.869 -15.184 58.278 1.00 78.75 193 LEU A O 1
ATOM 1524 N N . LEU A 1 194 ? -16.125 -15.042 60.390 1.00 77.12 194 LEU A N 1
ATOM 1525 C CA . LEU A 1 194 ? -17.130 -14.055 60.815 1.00 77.12 194 LEU A CA 1
ATOM 1526 C C . LEU A 1 194 ? -16.864 -12.684 60.189 1.00 77.12 194 LEU A C 1
ATOM 1528 O O . LEU A 1 194 ? -17.805 -12.021 59.766 1.00 77.12 194 LEU A O 1
ATOM 1532 N N . PHE A 1 195 ? -15.597 -12.279 60.071 1.00 77.88 195 PHE A N 1
ATOM 1533 C CA . PHE A 1 195 ? -15.240 -11.010 59.437 1.00 77.88 195 PHE A CA 1
ATOM 1534 C C . PHE A 1 195 ? -15.714 -10.931 57.975 1.00 77.88 195 PHE A C 1
ATOM 1536 O O . PHE A 1 195 ? -16.165 -9.875 57.535 1.00 77.88 195 PHE A O 1
ATOM 1543 N N . LEU A 1 196 ? -15.670 -12.050 57.242 1.00 75.50 196 LEU A N 1
ATOM 1544 C CA . LEU A 1 196 ? -16.139 -12.124 55.857 1.00 75.50 196 LEU A CA 1
ATOM 1545 C C . LEU A 1 196 ? -17.668 -12.285 55.741 1.00 75.50 196 LEU A C 1
ATOM 1547 O O . LEU A 1 196 ? -18.280 -11.693 54.855 1.00 75.50 196 LEU A O 1
ATOM 1551 N N . LEU A 1 197 ? -18.296 -13.081 56.617 1.00 77.19 197 LEU A N 1
ATOM 1552 C CA . LEU A 1 197 ? -19.726 -13.418 56.522 1.00 77.19 197 LEU A CA 1
ATOM 1553 C C . LEU A 1 197 ? -20.664 -12.346 57.085 1.00 77.19 197 LEU A C 1
ATOM 1555 O O . LEU A 1 197 ? -21.759 -12.160 56.556 1.00 77.19 197 LEU A O 1
ATOM 1559 N N . VAL A 1 198 ? -20.265 -11.635 58.144 1.00 77.56 198 VAL A N 1
ATOM 1560 C CA . VAL A 1 198 ? -21.125 -10.650 58.826 1.00 77.56 198 VAL A CA 1
ATOM 1561 C C . VAL A 1 198 ? -21.595 -9.518 57.895 1.00 77.56 198 VAL A C 1
ATOM 1563 O O . VAL A 1 198 ? -22.789 -9.209 57.928 1.00 77.56 198 VAL A O 1
ATOM 1566 N N . PRO A 1 199 ? -20.748 -8.925 57.024 1.00 73.06 199 PRO A N 1
ATOM 1567 C CA . PRO A 1 199 ? -21.204 -7.938 56.045 1.00 73.06 199 PRO A CA 1
ATOM 1568 C C . PRO A 1 199 ? -22.262 -8.499 55.087 1.00 73.06 199 PRO A C 1
ATOM 1570 O O . PRO A 1 199 ? -23.271 -7.841 54.851 1.00 73.06 199 PRO A O 1
ATOM 1573 N N . GLY A 1 200 ? -22.065 -9.727 54.590 1.00 72.44 200 GLY A N 1
ATOM 1574 C CA . GLY A 1 200 ? -22.995 -10.384 53.668 1.00 72.44 200 GLY A CA 1
ATOM 1575 C C . GLY A 1 200 ? -24.350 -10.698 54.307 1.00 72.44 200 GLY A C 1
ATOM 1576 O O . GLY A 1 200 ? -25.389 -10.418 53.714 1.00 72.44 200 GLY A O 1
ATOM 1577 N N . LEU A 1 201 ? -24.353 -11.203 55.546 1.00 74.94 201 LEU A N 1
ATOM 1578 C CA . LEU A 1 201 ? -25.585 -11.464 56.299 1.00 74.94 201 LEU A CA 1
ATOM 1579 C C . LEU A 1 201 ? -26.356 -10.175 56.592 1.00 74.94 201 LEU A C 1
ATOM 1581 O O . LEU A 1 201 ? -27.570 -10.132 56.407 1.00 74.94 201 LEU A O 1
ATOM 1585 N N . ARG A 1 202 ? -25.660 -9.104 56.997 1.00 64.62 202 ARG A N 1
ATOM 1586 C CA . ARG A 1 202 ? -26.307 -7.810 57.252 1.00 64.62 202 ARG A CA 1
ATOM 1587 C C . ARG A 1 202 ? -26.904 -7.212 55.977 1.00 64.62 202 ARG A C 1
ATOM 1589 O O . ARG A 1 202 ? -27.958 -6.593 56.041 1.00 64.62 202 ARG A O 1
ATOM 1596 N N . PHE A 1 203 ? -26.249 -7.415 54.834 1.00 66.19 203 PHE A N 1
ATOM 1597 C CA . PHE A 1 203 ? -26.768 -6.997 53.534 1.00 66.19 203 PHE A CA 1
ATOM 1598 C C . PHE A 1 203 ? -28.062 -7.731 53.168 1.00 66.19 203 PHE A C 1
ATOM 1600 O O . PHE A 1 203 ? -29.016 -7.106 52.718 1.00 66.19 203 PHE A O 1
ATOM 1607 N N . GLY A 1 204 ? -28.116 -9.045 53.417 1.00 72.62 204 GLY A N 1
ATOM 1608 C CA . GLY A 1 204 ? -29.316 -9.852 53.192 1.00 72.62 204 GLY A CA 1
ATOM 1609 C C . GLY A 1 204 ? -30.507 -9.413 54.048 1.00 72.62 204 GLY A C 1
ATOM 1610 O O . GLY A 1 204 ? -31.617 -9.338 53.535 1.00 72.62 204 GLY A O 1
ATOM 1611 N N . VAL A 1 205 ? -30.277 -9.068 55.321 1.00 74.88 205 VAL A N 1
ATOM 1612 C CA . VAL A 1 205 ? -31.336 -8.574 56.224 1.00 74.88 205 VAL A CA 1
ATOM 1613 C C . VAL A 1 205 ? -31.888 -7.222 55.759 1.00 74.88 205 VAL A C 1
ATOM 1615 O O . VAL A 1 205 ? -33.099 -7.060 55.719 1.00 74.88 205 VAL A O 1
ATOM 1618 N N . ILE A 1 206 ? -31.029 -6.293 55.319 1.00 69.12 206 ILE A N 1
ATOM 1619 C CA . ILE A 1 206 ? -31.450 -4.974 54.800 1.00 69.12 206 ILE A CA 1
ATOM 1620 C C . ILE A 1 206 ? -32.288 -5.092 53.516 1.00 69.12 206 ILE A C 1
ATOM 1622 O O . ILE A 1 206 ? -33.078 -4.208 53.226 1.00 69.12 206 ILE A O 1
ATOM 1626 N N . TYR A 1 207 ? -32.116 -6.154 52.724 1.00 63.41 207 TYR A N 1
ATOM 1627 C CA . TYR A 1 207 ? -32.926 -6.379 51.520 1.00 63.41 207 TYR A CA 1
ATOM 1628 C C . TYR A 1 207 ? -34.320 -6.957 51.828 1.00 63.41 207 TYR A C 1
ATOM 1630 O O . TYR A 1 207 ? -35.208 -6.915 50.980 1.00 63.41 207 TYR A O 1
ATOM 1638 N N . LEU A 1 208 ? -34.484 -7.559 53.009 1.00 68.88 208 LEU A N 1
ATOM 1639 C CA . LEU A 1 208 ? -35.729 -8.174 53.476 1.00 68.88 208 LEU A CA 1
ATOM 1640 C C . LEU A 1 208 ? -36.618 -7.204 54.276 1.00 68.88 208 LEU A C 1
ATOM 1642 O O . LEU A 1 208 ? -37.813 -7.476 54.389 1.00 68.88 208 LEU A O 1
ATOM 1646 N N . GLU A 1 209 ? -36.044 -6.126 54.823 1.00 58.97 209 GLU A N 1
ATOM 1647 C CA . GLU A 1 209 ? -36.748 -4.987 55.447 1.00 58.97 209 GLU A CA 1
ATOM 1648 C C . GLU A 1 209 ? -37.191 -3.947 54.407 1.00 58.97 209 GLU A C 1
ATOM 1650 O O . GLU A 1 209 ? -38.333 -3.448 54.539 1.00 58.97 209 GLU A O 1
#